Protein AF-A0A0C3PCI3-F1 (afdb_monomer_lite)

Foldseek 3Di:
DCCLPPVLVVLLVCCAAAWAKQALVDQQVVQVVLVADNIDIPLPPVRVVSVVVSDPDVPDDDDDDDCVSNVSSPDDDHPDDHDYPVQDDPVCVVPPDDDDDDDHHPVPPDPDDPDDDDDDDDPDVPDDPDDDDDADALADCPPPQNVDDPQDPDPVVNNVVVVLLVVLQVPAEEQQAPVSVNVVRHVQADNNNDRPDPSHDYHYDPVRDVD

Organism: NCBI:txid870435

Radius of gyration: 22.3 Å; chains: 1; bounding box: 52×36×56 Å

Structure (mmCIF, N/CA/C/O backbone):
data_AF-A0A0C3PCI3-F1
#
_entry.id   AF-A0A0C3PCI3-F1
#
loop_
_atom_site.group_PDB
_atom_site.id
_atom_site.type_symbol
_atom_site.label_atom_id
_atom_site.label_alt_id
_atom_site.label_comp_id
_atom_site.label_asym_id
_atom_site.label_entity_id
_atom_site.label_seq_id
_atom_site.pdbx_PDB_ins_code
_atom_site.Cartn_x
_atom_site.Cartn_y
_atom_site.Cartn_z
_atom_site.occupancy
_atom_site.B_iso_or_equiv
_atom_site.auth_seq_id
_atom_site.auth_comp_id
_atom_site.auth_asym_id
_atom_site.auth_atom_id
_atom_site.pdbx_PDB_model_num
ATOM 1 N N . ASN A 1 1 ? 11.208 12.849 -23.155 1.00 78.56 1 ASN A N 1
ATOM 2 C CA . ASN A 1 1 ? 10.604 11.672 -22.495 1.00 78.56 1 ASN A CA 1
ATOM 3 C C . ASN A 1 1 ? 11.293 11.492 -21.147 1.00 78.56 1 ASN A C 1
ATOM 5 O O . ASN A 1 1 ? 12.478 11.186 -21.141 1.00 78.56 1 ASN A O 1
ATOM 9 N N . ILE A 1 2 ? 10.584 11.731 -20.035 1.00 84.69 2 ILE A N 1
ATOM 10 C CA . ILE A 1 2 ? 11.147 11.680 -18.672 1.00 84.69 2 ILE A CA 1
ATOM 11 C C . ILE A 1 2 ? 11.726 10.302 -18.313 1.00 84.69 2 ILE A C 1
ATOM 13 O O . ILE A 1 2 ? 12.712 10.229 -17.581 1.00 84.69 2 ILE A O 1
ATOM 17 N N . ILE A 1 3 ? 11.162 9.231 -18.881 1.00 81.94 3 ILE A N 1
ATOM 18 C CA . ILE A 1 3 ? 11.602 7.853 -18.652 1.00 81.94 3 ILE A CA 1
ATOM 19 C C . ILE A 1 3 ? 13.033 7.681 -19.166 1.00 81.94 3 ILE A C 1
ATOM 21 O O . ILE A 1 3 ? 13.936 7.363 -18.398 1.00 81.94 3 ILE A O 1
ATOM 25 N N . ALA A 1 4 ? 13.258 7.991 -20.444 1.00 83.31 4 ALA A N 1
ATOM 26 C CA . ALA A 1 4 ? 14.568 7.858 -21.076 1.00 83.31 4 ALA A CA 1
ATOM 27 C C . ALA A 1 4 ? 15.610 8.850 -20.532 1.00 83.31 4 ALA A C 1
ATOM 29 O O . ALA A 1 4 ? 16.779 8.504 -20.412 1.00 83.31 4 ALA A O 1
ATOM 30 N N . SER A 1 5 ? 15.208 10.083 -20.198 1.00 84.56 5 SER A N 1
ATOM 31 C CA . SER A 1 5 ? 16.163 11.136 -19.820 1.00 84.56 5 SER A CA 1
ATOM 32 C C . SER A 1 5 ? 16.531 11.163 -18.338 1.00 84.56 5 SER A C 1
ATOM 34 O O . SER A 1 5 ? 17.543 11.758 -17.988 1.00 84.56 5 SER A O 1
ATOM 36 N N . LYS A 1 6 ? 15.681 10.621 -17.456 1.00 83.75 6 LYS A N 1
ATOM 37 C CA . LYS A 1 6 ? 15.881 10.694 -16.000 1.00 83.75 6 LYS A CA 1
ATOM 38 C C . LYS A 1 6 ? 15.761 9.331 -15.337 1.00 83.75 6 LYS A C 1
ATOM 40 O O . LYS A 1 6 ? 16.695 8.906 -14.675 1.00 83.75 6 LYS A O 1
ATOM 45 N N . ILE A 1 7 ? 14.647 8.633 -15.548 1.00 85.31 7 ILE A N 1
ATOM 46 C CA . ILE A 1 7 ? 14.343 7.403 -14.801 1.00 85.31 7 ILE A CA 1
ATOM 47 C C . ILE A 1 7 ? 15.347 6.290 -15.122 1.00 85.31 7 ILE A C 1
ATOM 49 O O . ILE A 1 7 ? 15.943 5.733 -14.207 1.00 85.31 7 ILE A O 1
ATOM 53 N N . ILE A 1 8 ? 15.576 6.000 -16.405 1.00 85.56 8 ILE A N 1
ATOM 54 C CA . ILE A 1 8 ? 16.478 4.920 -16.831 1.00 85.56 8 ILE A CA 1
ATOM 55 C C . ILE A 1 8 ? 17.927 5.171 -16.371 1.00 85.56 8 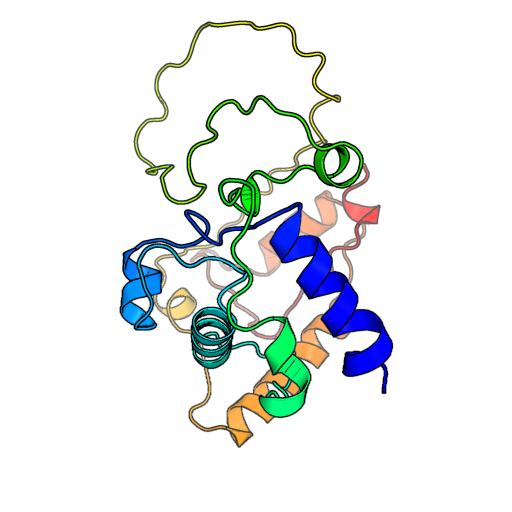ILE A C 1
ATOM 57 O O . ILE A 1 8 ? 18.493 4.280 -15.736 1.00 85.56 8 ILE A O 1
ATOM 61 N N . PRO A 1 9 ? 18.531 6.360 -16.589 1.00 84.56 9 PRO A N 1
ATOM 62 C CA . PRO A 1 9 ? 19.868 6.651 -16.071 1.00 84.56 9 PRO A CA 1
ATOM 63 C C . PRO A 1 9 ? 19.967 6.550 -14.545 1.00 84.56 9 PRO A C 1
ATOM 65 O O . PRO A 1 9 ? 20.940 5.997 -14.034 1.00 84.56 9 PRO A O 1
ATOM 68 N N . THR A 1 10 ? 18.962 7.044 -13.812 1.00 84.19 10 THR A N 1
ATOM 69 C CA . THR A 1 10 ? 18.944 6.967 -12.345 1.00 84.19 10 THR A CA 1
ATOM 70 C C . THR A 1 10 ? 18.881 5.520 -11.868 1.00 84.19 10 THR A C 1
ATOM 72 O O . THR A 1 10 ? 19.709 5.126 -11.053 1.00 84.19 10 THR A O 1
ATOM 75 N N . ILE A 1 11 ? 17.970 4.709 -12.411 1.00 83.81 11 ILE A N 1
ATOM 76 C CA . ILE A 1 11 ? 17.851 3.290 -12.049 1.00 83.81 11 ILE A CA 1
ATOM 77 C C . ILE A 1 11 ? 19.127 2.528 -12.416 1.00 83.81 11 ILE A C 1
ATOM 79 O O . ILE A 1 11 ? 19.634 1.767 -11.600 1.00 83.81 11 ILE A O 1
ATOM 83 N N . SER A 1 12 ? 19.700 2.779 -13.596 1.00 83.19 12 SER A N 1
ATOM 84 C CA . SER A 1 12 ? 20.969 2.174 -14.019 1.00 83.19 12 SER A CA 1
ATOM 85 C C . SER A 1 12 ? 22.116 2.496 -13.050 1.00 83.19 12 SER A C 1
ATOM 87 O O . SER A 1 12 ? 22.888 1.608 -12.685 1.00 83.19 12 SER A O 1
ATOM 89 N N . SER A 1 13 ? 22.191 3.744 -12.572 1.00 82.44 13 SER A N 1
ATOM 90 C CA . SER A 1 13 ? 23.155 4.154 -11.546 1.00 82.44 13 SER A CA 1
ATOM 91 C C . SER A 1 13 ? 22.899 3.446 -10.212 1.00 82.44 13 SER A C 1
ATOM 93 O O . SER A 1 13 ? 23.811 2.846 -9.644 1.00 82.44 13 SER A O 1
ATOM 95 N N . MET A 1 14 ? 21.648 3.436 -9.740 1.00 79.69 14 MET A N 1
ATOM 96 C CA . MET A 1 14 ? 21.276 2.773 -8.488 1.00 79.69 14 MET A CA 1
ATOM 97 C C . MET A 1 14 ? 21.590 1.278 -8.524 1.00 79.69 14 MET A C 1
ATOM 99 O O . MET A 1 14 ? 22.213 0.774 -7.605 1.00 79.69 14 MET A O 1
ATOM 103 N N . MET A 1 15 ? 21.275 0.573 -9.610 1.00 81.19 15 MET A N 1
ATOM 104 C CA . MET A 1 15 ? 21.597 -0.852 -9.756 1.00 81.19 15 MET A CA 1
ATOM 105 C C . MET A 1 15 ? 23.104 -1.141 -9.688 1.00 81.19 15 MET A C 1
ATOM 107 O O . MET A 1 15 ? 23.519 -2.206 -9.222 1.00 81.19 15 MET A O 1
ATOM 111 N N . ARG A 1 16 ? 23.934 -0.205 -10.163 1.00 79.50 16 ARG A N 1
ATOM 112 C CA . ARG A 1 16 ? 25.392 -0.355 -10.180 1.00 79.50 16 ARG A CA 1
ATOM 113 C C . ARG A 1 16 ? 26.027 -0.104 -8.813 1.00 79.50 16 ARG A C 1
ATOM 115 O O . ARG A 1 16 ? 26.933 -0.849 -8.450 1.00 79.50 16 ARG A O 1
ATOM 122 N N . TYR A 1 17 ? 25.582 0.928 -8.096 1.00 79.25 17 TYR A N 1
ATOM 123 C CA . TYR A 1 17 ? 26.229 1.391 -6.859 1.00 79.25 17 TYR A CA 1
ATOM 124 C C . TYR A 1 17 ? 25.483 1.000 -5.578 1.00 79.25 17 TYR A C 1
ATOM 126 O O . TYR A 1 17 ? 26.104 0.832 -4.536 1.00 79.25 17 TYR A O 1
ATOM 134 N N . HIS A 1 18 ? 24.167 0.822 -5.663 1.00 79.25 18 HIS A N 1
ATOM 135 C CA . HIS A 1 18 ? 23.278 0.501 -4.547 1.00 79.25 18 HIS A CA 1
ATOM 136 C C . HIS A 1 18 ? 22.295 -0.606 -4.959 1.00 79.25 18 HIS A C 1
ATOM 138 O O . HIS A 1 18 ? 21.085 -0.368 -5.037 1.00 79.25 18 HIS A O 1
ATOM 144 N N . PRO A 1 19 ? 22.787 -1.812 -5.296 1.00 81.69 19 PRO A N 1
ATOM 145 C CA . PRO A 1 19 ? 21.903 -2.927 -5.604 1.00 81.69 19 PRO A CA 1
ATOM 146 C C . PRO A 1 19 ? 20.985 -3.196 -4.410 1.00 81.69 19 PRO A C 1
ATOM 148 O O . PRO A 1 19 ? 21.441 -3.298 -3.273 1.00 81.69 19 PRO A O 1
ATOM 151 N N . MET A 1 20 ? 19.690 -3.320 -4.675 1.00 82.81 20 MET A N 1
ATOM 152 C CA . MET A 1 20 ? 18.685 -3.566 -3.646 1.00 82.81 20 MET A CA 1
ATOM 153 C C . MET A 1 20 ? 18.005 -4.905 -3.879 1.00 82.81 20 MET A C 1
ATOM 155 O O . MET A 1 20 ? 17.823 -5.334 -5.017 1.00 82.81 20 MET A O 1
ATOM 159 N N . SER A 1 21 ? 17.614 -5.562 -2.797 1.00 84.62 21 SER A N 1
ATOM 160 C CA . SER A 1 21 ? 16.871 -6.815 -2.830 1.00 84.62 21 SER A CA 1
ATOM 161 C C . SER A 1 21 ? 15.550 -6.669 -2.094 1.00 84.62 21 SER A C 1
ATOM 163 O O . SER A 1 21 ? 15.490 -6.055 -1.030 1.00 84.62 21 SER A O 1
ATOM 165 N N . MET A 1 22 ? 14.503 -7.297 -2.627 1.00 78.12 22 MET A N 1
ATOM 166 C CA . MET A 1 22 ? 13.243 -7.482 -1.901 1.00 78.12 22 MET A CA 1
ATOM 167 C C . MET A 1 22 ? 13.314 -8.660 -0.921 1.00 78.12 22 MET A C 1
ATOM 169 O O . MET A 1 22 ? 12.302 -9.008 -0.310 1.00 78.12 22 MET A O 1
ATOM 173 N N . ALA A 1 23 ? 14.493 -9.284 -0.776 1.00 72.69 23 ALA A N 1
ATOM 174 C CA . ALA A 1 23 ? 14.732 -10.329 0.206 1.00 72.69 23 ALA A CA 1
ATOM 175 C C . ALA A 1 23 ? 14.165 -9.907 1.562 1.00 72.69 23 ALA A C 1
ATOM 177 O O . ALA A 1 23 ? 14.306 -8.754 1.979 1.00 72.69 23 ALA A O 1
ATOM 178 N N . THR A 1 24 ? 13.482 -10.868 2.185 1.00 72.06 24 THR A N 1
ATOM 179 C CA . THR A 1 24 ? 12.932 -10.785 3.538 1.00 72.06 24 THR A CA 1
ATOM 180 C C . THR A 1 24 ? 11.863 -9.711 3.783 1.00 72.06 24 THR A C 1
ATOM 182 O O . THR A 1 24 ? 11.425 -9.538 4.919 1.00 72.06 24 THR A O 1
ATOM 185 N N . MET A 1 25 ? 11.396 -9.008 2.744 1.00 76.12 25 MET A N 1
ATOM 186 C CA . MET A 1 25 ? 10.210 -8.146 2.849 1.00 76.12 25 MET A CA 1
ATOM 187 C C . MET A 1 25 ? 8.901 -8.935 2.819 1.00 76.12 25 MET A C 1
ATOM 189 O O . MET A 1 25 ? 7.880 -8.459 3.309 1.00 76.12 25 MET A O 1
ATOM 193 N N . LEU A 1 26 ? 8.922 -10.118 2.207 1.00 75.81 26 LEU A N 1
ATOM 194 C CA . LEU A 1 26 ? 7.760 -10.972 2.003 1.00 75.81 26 LEU A CA 1
ATOM 195 C C . LEU A 1 26 ? 8.098 -12.392 2.436 1.00 75.81 26 LEU A C 1
ATOM 197 O O . LEU A 1 26 ? 9.223 -12.860 2.243 1.00 75.81 26 LEU A O 1
ATOM 201 N N . SER A 1 27 ? 7.114 -13.089 3.002 1.00 76.44 27 SER A N 1
ATOM 202 C CA . SER A 1 27 ? 7.283 -14.494 3.352 1.00 76.44 27 SER A CA 1
ATOM 203 C C . SER A 1 27 ? 7.472 -15.343 2.092 1.00 76.44 27 SER A C 1
ATOM 205 O O . SER A 1 27 ? 6.948 -15.042 1.014 1.00 76.44 27 SER A O 1
ATOM 207 N N . LYS A 1 28 ? 8.173 -16.472 2.238 1.00 75.81 28 LYS A N 1
ATOM 208 C CA . LYS A 1 28 ? 8.362 -17.431 1.137 1.00 75.81 28 LYS A CA 1
ATOM 209 C C . LYS A 1 28 ? 7.029 -17.949 0.592 1.00 75.81 28 LYS A C 1
ATOM 211 O O . LYS A 1 28 ? 6.902 -18.146 -0.612 1.00 75.81 28 LYS A O 1
ATOM 216 N N . SER A 1 29 ? 6.038 -18.134 1.469 1.00 75.56 29 SER A N 1
ATOM 217 C CA . SER A 1 29 ? 4.682 -18.530 1.079 1.00 75.56 29 SER A CA 1
ATOM 218 C C . SER A 1 29 ? 4.028 -17.482 0.177 1.00 75.56 29 SER A C 1
ATOM 220 O O . SER A 1 29 ? 3.564 -17.833 -0.904 1.00 75.56 29 SER A O 1
ATOM 222 N N . CYS A 1 30 ? 4.100 -16.199 0.546 1.00 74.94 30 CYS A N 1
ATOM 223 C CA . CYS A 1 30 ? 3.553 -15.098 -0.247 1.00 74.94 30 CYS A CA 1
ATOM 224 C C . CYS A 1 30 ? 4.198 -15.021 -1.640 1.00 74.94 30 CYS A C 1
ATOM 226 O O . CYS A 1 30 ? 3.497 -14.914 -2.641 1.00 74.94 30 CYS A O 1
ATOM 228 N N . LEU A 1 31 ? 5.525 -15.161 -1.733 1.00 75.31 31 LEU A N 1
ATOM 229 C CA . LEU A 1 31 ? 6.225 -15.165 -3.024 1.00 75.31 31 LEU A CA 1
ATOM 230 C C . LEU A 1 31 ? 5.862 -16.381 -3.886 1.00 75.31 31 LEU A C 1
ATOM 232 O O . LEU A 1 31 ? 5.691 -16.247 -5.097 1.00 75.31 31 LEU A O 1
ATOM 236 N N . SER A 1 32 ? 5.693 -17.553 -3.266 1.00 78.56 32 SER A N 1
ATOM 237 C CA . SER A 1 32 ? 5.305 -18.774 -3.978 1.00 78.56 32 SER A CA 1
ATOM 238 C C . SER A 1 32 ? 3.888 -18.703 -4.553 1.00 78.56 32 SER A C 1
ATOM 240 O O . SER A 1 32 ? 3.666 -19.162 -5.671 1.00 78.56 32 SER A O 1
ATOM 242 N N . GLU A 1 33 ? 2.951 -18.068 -3.843 1.00 77.75 33 GLU A N 1
ATOM 243 C CA . GLU A 1 33 ? 1.584 -17.835 -4.328 1.00 77.75 33 GLU A CA 1
ATOM 244 C C . GLU A 1 33 ? 1.556 -16.900 -5.544 1.00 77.75 33 GLU A C 1
ATOM 246 O O . GLU A 1 33 ? 0.708 -17.051 -6.421 1.00 77.75 33 GLU A O 1
ATOM 251 N N . LEU A 1 34 ? 2.517 -15.974 -5.628 1.00 73.75 34 LEU A N 1
ATOM 252 C CA . LEU A 1 34 ? 2.685 -15.054 -6.756 1.00 73.75 34 LEU A CA 1
ATOM 253 C C . LEU A 1 34 ? 3.549 -15.643 -7.891 1.00 73.75 34 LEU A C 1
ATOM 255 O O . LEU A 1 34 ? 3.744 -14.984 -8.909 1.00 73.75 34 LEU A O 1
ATOM 259 N N . GLY A 1 35 ? 4.065 -16.871 -7.745 1.00 76.38 35 GLY A N 1
ATOM 260 C CA . GLY A 1 35 ? 4.901 -17.538 -8.751 1.00 76.38 35 GLY A CA 1
ATOM 261 C C . GLY A 1 35 ? 6.318 -16.967 -8.888 1.00 76.38 35 GLY A C 1
ATOM 262 O O . GLY A 1 35 ? 6.942 -17.119 -9.938 1.00 76.38 35 GLY A O 1
ATOM 263 N N . LEU A 1 36 ? 6.826 -16.300 -7.850 1.00 74.12 36 LEU A N 1
ATOM 264 C CA . LEU A 1 36 ? 8.118 -15.611 -7.861 1.00 74.12 36 LEU A CA 1
ATOM 265 C C . LEU A 1 36 ? 9.208 -16.411 -7.143 1.00 74.12 36 LEU A C 1
ATOM 267 O O . LEU A 1 36 ? 8.939 -17.265 -6.297 1.00 74.12 36 LEU A O 1
ATOM 271 N N . SER A 1 37 ? 10.466 -16.093 -7.459 1.00 71.25 37 SER A N 1
ATOM 272 C CA . SER A 1 37 ? 11.627 -16.587 -6.711 1.00 71.25 37 SER A CA 1
ATOM 273 C C . SER A 1 37 ? 11.574 -16.126 -5.250 1.00 71.25 37 SER A C 1
ATOM 275 O O . SER A 1 37 ? 11.147 -15.012 -4.955 1.00 71.25 37 SER A O 1
ATOM 277 N N . VAL A 1 38 ? 12.071 -16.980 -4.348 1.00 67.19 38 VAL A N 1
ATOM 278 C CA . VAL A 1 38 ? 12.166 -16.750 -2.892 1.00 67.19 38 VAL A CA 1
ATOM 279 C C . VAL A 1 38 ? 12.940 -15.471 -2.559 1.00 67.19 38 VAL A C 1
ATOM 281 O O . VAL A 1 38 ? 12.680 -14.827 -1.547 1.00 67.19 38 VAL A O 1
ATOM 284 N N . GLU A 1 39 ? 13.867 -15.090 -3.432 1.00 71.56 39 GLU A N 1
ATOM 285 C CA . GLU A 1 39 ? 14.590 -13.829 -3.383 1.00 71.56 39 GLU A CA 1
ATOM 286 C C . GLU A 1 39 ? 14.694 -13.292 -4.809 1.00 71.56 39 GLU A C 1
ATOM 288 O O . GLU A 1 39 ? 15.103 -14.018 -5.724 1.00 71.56 39 GLU A O 1
ATOM 293 N N . PHE A 1 40 ? 14.312 -12.030 -5.013 1.00 74.75 40 PHE A N 1
ATOM 294 C CA . PHE A 1 40 ? 14.554 -11.346 -6.275 1.00 74.75 40 PHE A CA 1
ATOM 295 C C . PHE A 1 40 ? 15.171 -9.968 -6.042 1.00 74.75 40 PHE A C 1
ATOM 297 O O . PHE A 1 40 ? 14.834 -9.228 -5.113 1.00 74.75 40 PHE A O 1
ATOM 304 N N . ASN A 1 41 ? 16.137 -9.656 -6.900 1.00 79.31 41 ASN A N 1
ATOM 305 C CA . ASN A 1 41 ? 16.849 -8.391 -6.911 1.00 79.31 41 ASN A CA 1
ATOM 306 C C . ASN A 1 41 ? 15.949 -7.324 -7.550 1.00 79.31 41 ASN A C 1
ATOM 308 O O . ASN A 1 41 ? 15.369 -7.572 -8.605 1.00 79.31 41 ASN A O 1
ATOM 312 N N . CYS A 1 42 ? 15.872 -6.125 -6.972 1.00 79.25 42 CYS A N 1
ATOM 313 C CA . CYS A 1 42 ? 15.135 -4.998 -7.557 1.00 79.25 42 CYS A CA 1
ATOM 314 C C . CYS A 1 42 ? 15.684 -4.583 -8.938 1.00 79.25 42 CYS A C 1
ATOM 316 O O . CYS A 1 42 ? 15.002 -3.913 -9.708 1.00 79.25 42 CYS A O 1
ATOM 318 N N . ALA A 1 43 ? 16.925 -4.966 -9.249 1.00 77.75 43 ALA A N 1
ATOM 319 C CA . ALA A 1 43 ? 17.550 -4.815 -10.558 1.00 77.75 43 ALA A CA 1
ATOM 320 C C . ALA A 1 43 ? 16.957 -5.755 -11.622 1.00 77.75 43 ALA A C 1
ATOM 322 O O . ALA A 1 43 ? 17.047 -5.472 -12.817 1.00 77.75 43 ALA A O 1
ATOM 323 N N . ASP A 1 44 ? 16.358 -6.875 -11.219 1.00 80.69 44 ASP A N 1
ATOM 324 C CA . ASP A 1 44 ? 15.672 -7.757 -12.151 1.00 80.69 44 ASP A CA 1
ATOM 325 C C . ASP A 1 44 ? 14.308 -7.158 -12.496 1.00 80.69 44 ASP A C 1
ATOM 327 O O . ASP A 1 44 ? 13.307 -7.335 -11.795 1.00 80.69 44 ASP A O 1
ATOM 331 N N . ILE A 1 45 ? 14.299 -6.404 -13.594 1.00 80.56 45 ILE A N 1
ATOM 332 C CA . ILE A 1 45 ? 13.108 -5.743 -14.122 1.00 80.56 45 ILE A CA 1
ATOM 333 C C . ILE A 1 45 ? 12.004 -6.760 -14.423 1.00 80.56 45 ILE A C 1
ATOM 335 O O . ILE A 1 45 ? 10.842 -6.453 -14.182 1.00 80.56 45 ILE A O 1
ATOM 339 N N . ILE A 1 46 ? 12.350 -7.961 -14.897 1.00 81.69 46 ILE A N 1
ATOM 340 C CA . ILE A 1 46 ? 11.365 -8.979 -15.278 1.00 81.69 46 ILE A CA 1
ATOM 341 C C . ILE A 1 46 ? 10.686 -9.530 -14.025 1.00 81.69 46 ILE A C 1
ATOM 343 O O . ILE A 1 46 ? 9.459 -9.545 -13.950 1.00 81.69 46 ILE A O 1
ATOM 347 N N . SER A 1 47 ? 11.472 -9.920 -13.018 1.00 79.81 47 SER A N 1
ATOM 348 C CA . SER A 1 47 ? 10.923 -10.377 -11.734 1.00 79.81 47 SER A CA 1
ATOM 349 C C . SER A 1 47 ? 10.133 -9.276 -11.020 1.00 79.81 47 SER A C 1
ATOM 351 O O . SER A 1 47 ? 9.098 -9.552 -10.418 1.00 79.81 47 SER A O 1
ATOM 353 N N . SER A 1 48 ? 10.581 -8.021 -11.121 1.00 80.94 48 SER A N 1
ATOM 354 C CA . SER A 1 48 ? 9.868 -6.873 -10.551 1.00 80.94 48 SER A CA 1
ATOM 355 C C . SER A 1 48 ? 8.522 -6.638 -11.239 1.00 80.94 48 SER A C 1
ATOM 357 O O . SER A 1 48 ? 7.526 -6.431 -10.555 1.00 80.94 48 SER A O 1
ATOM 359 N N . ASP A 1 49 ? 8.470 -6.690 -12.572 1.00 82.31 49 ASP A N 1
ATOM 360 C CA . ASP A 1 49 ? 7.217 -6.542 -13.319 1.00 82.31 49 ASP A CA 1
ATOM 361 C C . ASP A 1 49 ? 6.250 -7.687 -12.986 1.00 82.31 49 ASP A C 1
ATOM 363 O O . ASP A 1 49 ? 5.097 -7.423 -12.665 1.00 82.31 49 ASP A O 1
ATOM 367 N N . ALA A 1 50 ? 6.734 -8.933 -12.918 1.00 81.44 50 ALA A N 1
ATOM 368 C CA . ALA A 1 50 ? 5.922 -10.075 -12.496 1.00 81.44 50 ALA A CA 1
ATOM 369 C C . ALA A 1 50 ? 5.359 -9.908 -11.071 1.00 81.44 50 ALA A C 1
ATOM 371 O O . ALA A 1 50 ? 4.197 -10.228 -10.819 1.00 81.44 50 ALA A O 1
ATOM 372 N N . PHE A 1 51 ? 6.155 -9.366 -10.143 1.00 81.38 51 PHE A N 1
ATOM 373 C CA . PHE A 1 51 ? 5.694 -9.051 -8.791 1.00 81.38 51 PHE A CA 1
ATOM 374 C C . PHE A 1 51 ? 4.578 -8.011 -8.787 1.00 81.38 51 PHE A C 1
ATOM 376 O O . PHE A 1 51 ? 3.546 -8.207 -8.146 1.00 81.38 51 PHE A O 1
ATOM 383 N N . PHE A 1 52 ? 4.772 -6.911 -9.506 1.00 79.81 52 PHE A N 1
ATOM 384 C CA . PHE A 1 52 ? 3.813 -5.817 -9.533 1.00 79.81 52 PHE A CA 1
ATOM 385 C C . PHE A 1 52 ? 2.547 -6.137 -10.338 1.00 79.81 52 PHE A C 1
ATOM 387 O O . PHE A 1 52 ? 1.480 -5.648 -9.977 1.00 79.81 52 PHE A O 1
ATOM 394 N N . ASP A 1 53 ? 2.632 -6.999 -11.351 1.00 79.69 53 ASP A N 1
ATOM 395 C CA . ASP A 1 53 ? 1.466 -7.533 -12.063 1.00 79.69 53 ASP A CA 1
ATOM 396 C C . ASP A 1 53 ? 0.616 -8.441 -11.161 1.00 79.69 53 ASP A C 1
ATOM 398 O O . ASP A 1 53 ? -0.615 -8.442 -11.250 1.00 79.69 53 ASP A O 1
ATOM 402 N N . ALA A 1 54 ? 1.261 -9.207 -10.277 1.00 75.69 54 ALA A N 1
ATOM 403 C CA . ALA A 1 54 ? 0.580 -10.080 -9.328 1.00 75.69 54 ALA A CA 1
ATOM 404 C C . ALA A 1 54 ? 0.044 -9.313 -8.102 1.00 75.69 54 ALA A C 1
ATOM 406 O O . ALA A 1 54 ? -0.981 -9.683 -7.521 1.00 75.69 54 ALA A O 1
ATOM 407 N N . ALA A 1 55 ? 0.700 -8.217 -7.714 1.00 71.06 55 ALA A N 1
ATOM 408 C CA . ALA A 1 55 ? 0.256 -7.353 -6.633 1.00 71.06 55 ALA A CA 1
ATOM 409 C C . ALA A 1 55 ? -0.973 -6.526 -7.054 1.00 71.06 55 ALA A C 1
ATOM 411 O O . ALA A 1 55 ? -0.933 -5.699 -7.963 1.00 71.06 55 ALA A O 1
ATOM 412 N N . VAL A 1 56 ? -2.091 -6.686 -6.340 1.00 67.50 56 VAL A N 1
ATOM 413 C CA . VAL A 1 56 ? -3.301 -5.881 -6.575 1.00 67.50 56 VAL A CA 1
ATOM 414 C C . VAL A 1 56 ? -3.094 -4.459 -6.037 1.00 67.50 56 VAL A C 1
ATOM 416 O O . VAL A 1 56 ? -3.493 -4.118 -4.923 1.00 67.50 56 VAL A O 1
ATOM 419 N N . CYS A 1 57 ? -2.470 -3.592 -6.834 1.00 66.69 57 CYS A N 1
ATOM 420 C CA . CYS A 1 57 ? -2.306 -2.180 -6.505 1.00 66.69 57 CYS A CA 1
ATOM 421 C C . CYS A 1 57 ? -3.536 -1.375 -6.955 1.00 66.69 57 CYS A C 1
ATOM 423 O O . CYS A 1 57 ? -3.603 -0.879 -8.074 1.00 66.69 57 CYS A O 1
ATOM 425 N N . ASN A 1 58 ? -4.510 -1.170 -6.061 1.00 61.66 58 ASN A N 1
ATOM 426 C CA . ASN A 1 58 ? -5.738 -0.417 -6.374 1.00 61.66 58 ASN A CA 1
ATOM 427 C C . ASN A 1 58 ? -5.505 1.065 -6.738 1.00 61.66 58 ASN A C 1
ATOM 429 O O . ASN A 1 58 ? -6.447 1.745 -7.143 1.00 61.66 58 ASN A O 1
ATOM 433 N N . MET A 1 59 ? -4.298 1.604 -6.546 1.00 63.12 59 MET A N 1
ATOM 434 C CA . MET A 1 59 ? -4.015 3.041 -6.647 1.00 63.12 59 MET A CA 1
ATOM 435 C C . MET A 1 59 ? -3.304 3.487 -7.925 1.00 63.12 59 MET A C 1
ATOM 437 O O . MET A 1 59 ? -3.325 4.682 -8.211 1.00 63.12 59 MET A O 1
ATOM 441 N N . PHE A 1 60 ? -2.732 2.574 -8.713 1.00 68.75 60 PHE A N 1
ATOM 442 C CA . PHE A 1 60 ? -1.945 2.936 -9.892 1.00 68.75 60 PHE A CA 1
ATOM 443 C C . PHE A 1 60 ? -2.258 2.011 -11.065 1.00 68.75 60 PHE A C 1
ATOM 445 O O . PHE A 1 60 ? -2.502 0.822 -10.887 1.00 68.75 60 PHE A O 1
ATOM 452 N N . THR A 1 61 ? -2.254 2.566 -12.275 1.00 69.44 61 THR A N 1
ATOM 453 C CA . THR A 1 61 ? -2.338 1.781 -13.508 1.00 69.44 61 THR A CA 1
ATOM 454 C C . THR A 1 61 ? -0.924 1.518 -14.001 1.00 69.44 61 THR A C 1
ATOM 456 O O . THR A 1 61 ? -0.207 2.466 -14.332 1.00 69.44 61 THR A O 1
ATOM 459 N N . PHE A 1 62 ? -0.528 0.248 -14.061 1.00 74.38 62 PHE A N 1
ATOM 460 C CA . PHE A 1 62 ? 0.761 -0.134 -14.626 1.00 74.38 62 PHE A CA 1
ATOM 461 C C . PHE A 1 62 ? 0.809 0.210 -16.113 1.00 74.38 62 PHE A C 1
ATOM 463 O O . PHE A 1 62 ? -0.100 -0.107 -16.881 1.00 74.38 62 PHE A O 1
ATOM 470 N N . GLN A 1 63 ? 1.871 0.908 -16.505 1.00 77.50 63 GLN A N 1
ATOM 471 C CA . GLN A 1 63 ? 2.182 1.160 -17.904 1.00 77.50 63 GLN A CA 1
ATOM 472 C C . GLN A 1 63 ? 3.176 0.087 -18.356 1.00 77.50 63 GLN A C 1
ATOM 474 O O . GLN A 1 63 ? 4.229 -0.036 -17.724 1.00 77.50 63 GLN A O 1
ATOM 479 N N . PRO A 1 64 ? 2.879 -0.679 -19.421 1.00 77.94 64 PRO A N 1
ATOM 480 C CA . PRO A 1 64 ? 3.791 -1.704 -19.907 1.00 77.94 64 PRO A CA 1
ATOM 481 C C . PRO A 1 64 ? 5.125 -1.072 -20.319 1.00 77.94 64 PRO A C 1
ATOM 483 O O . PRO A 1 64 ? 5.158 -0.021 -20.969 1.00 77.94 64 PRO A O 1
ATOM 486 N N . ARG A 1 65 ? 6.239 -1.699 -19.926 1.00 81.25 65 ARG A N 1
ATOM 487 C CA . ARG A 1 65 ? 7.575 -1.198 -20.260 1.00 81.25 65 ARG A CA 1
ATOM 488 C C . ARG A 1 65 ? 7.887 -1.425 -21.734 1.00 81.25 65 ARG A C 1
ATOM 490 O O . ARG A 1 65 ? 7.716 -2.517 -22.267 1.00 81.25 65 ARG A O 1
ATOM 497 N N . ASP A 1 66 ? 8.449 -0.405 -22.371 1.00 85.25 66 ASP A N 1
ATOM 498 C CA . ASP A 1 66 ? 9.088 -0.550 -23.677 1.00 85.25 66 ASP A CA 1
ATOM 499 C C . ASP A 1 66 ? 10.487 -1.159 -23.505 1.00 85.25 66 ASP A C 1
ATOM 501 O O . ASP A 1 66 ? 11.452 -0.458 -23.191 1.00 85.25 66 ASP A O 1
ATOM 505 N N . LEU A 1 67 ? 10.604 -2.471 -23.712 1.00 81.88 67 LEU A N 1
ATOM 506 C CA . LEU A 1 67 ? 11.857 -3.215 -23.537 1.00 81.88 67 LEU A CA 1
ATOM 507 C C . LEU A 1 67 ? 13.036 -2.629 -24.331 1.00 81.88 67 LEU A C 1
ATOM 509 O O . LEU A 1 67 ? 14.180 -2.746 -23.891 1.00 81.88 67 LEU A O 1
ATOM 513 N N . SER A 1 68 ? 12.781 -1.966 -25.464 1.00 84.06 68 SER A N 1
ATOM 514 C CA . SER A 1 68 ? 13.844 -1.356 -26.268 1.00 84.06 68 SER A CA 1
ATOM 515 C C . SER A 1 68 ? 14.520 -0.197 -25.527 1.00 84.06 68 SER A C 1
ATOM 517 O O . SER A 1 68 ? 15.751 -0.115 -25.493 1.00 84.06 68 SER A O 1
ATOM 519 N N . LEU A 1 69 ? 13.728 0.637 -24.844 1.00 83.94 69 LEU A N 1
ATOM 520 C CA . LEU A 1 69 ? 14.218 1.759 -24.044 1.00 83.94 69 LEU A CA 1
ATOM 521 C C . LEU A 1 69 ? 14.948 1.282 -22.788 1.00 83.94 69 LEU A C 1
ATOM 523 O O . LEU A 1 69 ? 15.953 1.877 -22.410 1.00 83.94 69 LEU A O 1
ATOM 527 N N . TRP A 1 70 ? 14.461 0.210 -22.160 1.00 82.56 70 TRP A N 1
ATOM 528 C CA . TRP A 1 70 ? 15.008 -0.332 -20.910 1.00 82.56 70 TRP A CA 1
ATOM 529 C C . TRP A 1 70 ? 16.199 -1.276 -21.100 1.00 82.56 70 TRP A C 1
ATOM 531 O O . TRP A 1 70 ? 16.809 -1.686 -20.113 1.00 82.56 70 TRP A O 1
ATOM 541 N N . SER A 1 71 ? 16.581 -1.572 -22.345 1.00 81.56 71 SER A N 1
ATOM 542 C CA . SER A 1 71 ? 17.732 -2.421 -22.667 1.00 81.56 71 SER A CA 1
ATOM 543 C C . SER A 1 71 ? 19.043 -2.073 -21.933 1.00 81.56 71 SER A C 1
ATOM 545 O O . SER A 1 71 ? 19.728 -3.017 -21.548 1.00 81.56 71 SER A O 1
ATOM 547 N N . PRO A 1 72 ? 19.388 -0.803 -21.608 1.00 78.38 72 PRO A N 1
ATOM 548 C CA . PRO A 1 72 ? 20.601 -0.498 -20.839 1.00 78.38 72 PRO A CA 1
ATOM 549 C C . PRO A 1 72 ? 20.582 -1.014 -19.393 1.00 78.38 72 PRO A C 1
ATOM 551 O O . PRO A 1 72 ? 21.633 -1.119 -18.764 1.00 78.38 72 PRO A O 1
ATOM 554 N N . CYS A 1 73 ? 19.398 -1.296 -18.848 1.00 75.88 73 CYS A N 1
ATOM 555 C CA . CYS A 1 73 ? 19.223 -1.859 -17.512 1.00 75.88 73 CYS A CA 1
ATOM 556 C C . CYS A 1 73 ? 19.208 -3.394 -17.522 1.00 75.88 73 CYS A C 1
ATOM 558 O O . CYS A 1 73 ? 19.441 -4.017 -16.489 1.00 75.88 73 CYS A O 1
ATOM 560 N N . LEU A 1 74 ? 18.961 -4.017 -18.676 1.00 75.75 74 LEU A N 1
ATOM 561 C CA . LEU A 1 74 ? 18.935 -5.469 -18.807 1.00 75.75 74 LEU A CA 1
ATOM 562 C C . LEU A 1 74 ? 20.378 -5.994 -18.830 1.00 75.75 74 LEU A C 1
ATOM 564 O O . LEU A 1 74 ? 21.100 -5.824 -19.808 1.00 75.75 74 LEU A O 1
ATOM 568 N N . GLY A 1 75 ? 20.810 -6.622 -17.732 1.00 70.25 75 GLY A N 1
ATOM 569 C CA . GLY A 1 75 ? 22.138 -7.239 -17.623 1.00 70.25 75 GLY A CA 1
ATOM 570 C C . GLY A 1 75 ? 23.205 -6.399 -16.916 1.00 70.25 75 GLY A C 1
ATOM 571 O O . GLY A 1 75 ? 24.393 -6.700 -17.037 1.00 70.25 75 GLY A O 1
ATOM 572 N N . ILE A 1 76 ? 22.817 -5.368 -16.157 1.00 69.06 76 ILE A N 1
ATOM 573 C CA . ILE A 1 76 ? 23.758 -4.681 -15.262 1.00 69.06 76 ILE A CA 1
ATOM 574 C C . ILE A 1 76 ? 24.218 -5.670 -14.187 1.00 69.06 76 ILE A C 1
ATOM 576 O O . ILE A 1 76 ? 23.448 -6.059 -13.312 1.00 69.06 76 ILE A O 1
ATOM 580 N N . GLN A 1 77 ? 25.493 -6.053 -14.243 1.00 65.81 77 GLN A N 1
ATOM 581 C CA . GLN A 1 77 ? 26.148 -6.744 -13.140 1.00 65.81 77 GLN A CA 1
ATOM 582 C C . GLN A 1 77 ? 26.466 -5.716 -12.061 1.00 65.81 77 GLN A C 1
ATOM 584 O O . GLN A 1 77 ? 27.148 -4.719 -12.319 1.00 65.81 77 GLN A O 1
ATOM 589 N N . SER A 1 78 ? 25.928 -5.936 -10.866 1.00 67.50 78 SER A N 1
ATOM 590 C CA . SER A 1 78 ? 26.270 -5.088 -9.736 1.00 67.50 78 SER A CA 1
ATOM 591 C C . SER A 1 78 ? 27.705 -5.353 -9.291 1.00 67.50 78 SER A C 1
ATOM 593 O O . SER A 1 78 ? 28.184 -6.485 -9.351 1.00 67.50 78 SER A O 1
ATOM 595 N N . LEU A 1 79 ? 28.385 -4.300 -8.845 1.00 67.94 79 LEU A N 1
ATOM 596 C CA . LEU A 1 79 ? 29.741 -4.389 -8.300 1.00 67.94 79 LEU A CA 1
ATOM 597 C C . LEU A 1 79 ? 29.742 -4.784 -6.814 1.00 67.94 79 LEU A C 1
ATOM 599 O O . LEU A 1 79 ? 30.803 -5.042 -6.253 1.00 67.94 79 LEU A O 1
ATOM 603 N N . VAL A 1 80 ? 28.565 -4.811 -6.182 1.00 73.88 80 VAL A N 1
ATOM 604 C CA . VAL A 1 80 ? 28.372 -4.999 -4.739 1.00 73.88 80 VAL A CA 1
ATOM 605 C C . VAL A 1 80 ? 27.238 -6.006 -4.508 1.00 73.88 80 VAL A C 1
ATOM 607 O O . VAL A 1 80 ? 26.418 -6.246 -5.397 1.00 73.88 80 VAL A O 1
ATOM 610 N N . GLN A 1 81 ? 27.186 -6.637 -3.332 1.00 77.25 81 GLN A N 1
ATOM 611 C CA . GLN A 1 81 ? 26.055 -7.499 -2.982 1.00 77.25 81 GLN A CA 1
ATOM 612 C C . GLN A 1 81 ? 24.771 -6.679 -2.765 1.00 77.25 81 GLN A C 1
ATOM 614 O O . GLN A 1 81 ? 24.840 -5.604 -2.166 1.00 77.25 81 GLN A O 1
ATOM 619 N N . PRO A 1 82 ? 23.602 -7.173 -3.224 1.00 78.06 82 PRO A N 1
ATOM 620 C CA . PRO A 1 82 ? 22.325 -6.510 -2.997 1.00 78.06 82 PRO A CA 1
ATOM 621 C C . PRO A 1 82 ? 21.984 -6.378 -1.515 1.00 78.06 82 PRO A C 1
ATOM 623 O O . PRO A 1 82 ? 22.072 -7.343 -0.760 1.00 78.06 82 PRO A O 1
ATOM 626 N N . ILE A 1 83 ? 21.531 -5.192 -1.127 1.00 79.88 83 ILE A N 1
ATOM 627 C CA . ILE A 1 83 ? 21.129 -4.868 0.239 1.00 79.88 83 ILE A CA 1
ATOM 628 C C . ILE A 1 83 ? 19.605 -5.012 0.341 1.00 79.88 83 ILE A C 1
ATOM 630 O O . ILE A 1 83 ? 18.893 -4.461 -0.505 1.00 79.88 83 ILE A O 1
ATOM 634 N N . PRO A 1 84 ? 19.063 -5.732 1.336 1.00 82.06 84 PRO A N 1
ATOM 635 C CA . PRO A 1 84 ? 17.622 -5.792 1.547 1.00 82.06 84 PRO A CA 1
ATOM 636 C C . PRO A 1 84 ? 17.016 -4.397 1.757 1.00 82.06 84 PRO A C 1
ATOM 638 O O . PRO A 1 84 ? 17.499 -3.633 2.589 1.00 82.06 84 PRO A O 1
ATOM 641 N N . VAL A 1 85 ? 15.940 -4.066 1.035 1.00 80.81 85 VAL A N 1
ATOM 642 C CA . VAL A 1 85 ? 15.330 -2.717 1.042 1.00 80.81 85 VAL A CA 1
ATOM 643 C C . VAL A 1 85 ? 14.975 -2.246 2.456 1.00 80.81 85 VAL A C 1
ATOM 645 O O . VAL A 1 85 ? 15.221 -1.095 2.800 1.00 80.81 85 VAL A O 1
ATOM 648 N N . HIS A 1 86 ? 14.448 -3.137 3.297 1.00 77.25 86 HIS A N 1
ATOM 649 C CA . HIS A 1 86 ? 14.060 -2.819 4.675 1.00 77.25 86 HIS A CA 1
ATOM 650 C C . HIS A 1 86 ? 15.245 -2.469 5.600 1.00 77.25 86 HIS A C 1
ATOM 652 O O . HIS A 1 86 ? 15.024 -1.936 6.682 1.00 77.25 86 HIS A O 1
ATOM 658 N N . GLN A 1 87 ? 16.486 -2.755 5.188 1.00 76.00 87 GLN A N 1
ATOM 659 C CA . GLN A 1 87 ? 17.707 -2.409 5.926 1.00 76.00 87 GLN A CA 1
ATOM 660 C C . GLN A 1 87 ? 18.336 -1.096 5.447 1.00 76.00 87 GLN A C 1
ATOM 662 O O . GLN A 1 87 ? 19.307 -0.639 6.046 1.00 76.00 87 GLN A O 1
ATOM 667 N N . VAL A 1 88 ? 17.828 -0.491 4.368 1.00 74.06 88 VAL A N 1
ATOM 668 C CA . VAL A 1 88 ? 18.374 0.758 3.829 1.00 74.06 88 VAL A CA 1
ATOM 669 C C . VAL A 1 88 ? 17.914 1.925 4.698 1.00 74.06 88 VAL A C 1
ATOM 671 O O . VAL A 1 88 ? 16.733 2.271 4.721 1.00 74.06 88 VAL A O 1
ATOM 674 N N . THR A 1 89 ? 18.852 2.561 5.398 1.00 73.75 89 THR A N 1
ATOM 675 C CA . THR A 1 89 ? 18.578 3.798 6.140 1.00 73.75 89 THR A CA 1
ATOM 676 C C . THR A 1 89 ? 18.777 5.030 5.253 1.00 73.75 89 THR A C 1
ATOM 678 O O . THR A 1 89 ? 19.485 4.996 4.245 1.00 73.75 89 THR A O 1
ATOM 681 N N . PHE A 1 90 ? 18.159 6.157 5.624 1.00 66.31 90 PHE A N 1
ATOM 682 C CA . PHE A 1 90 ? 18.319 7.419 4.889 1.00 66.31 90 PHE A CA 1
ATOM 683 C C . PHE A 1 90 ? 19.781 7.893 4.846 1.00 66.31 90 PHE A C 1
ATOM 685 O O . PHE A 1 90 ? 20.234 8.422 3.835 1.00 66.31 90 PHE A O 1
ATOM 692 N N . GLU A 1 91 ? 20.533 7.662 5.922 1.00 67.31 91 GLU A N 1
ATOM 693 C CA . GLU A 1 91 ? 21.945 8.036 6.020 1.00 67.31 91 GLU A CA 1
ATOM 694 C C . GLU A 1 91 ? 22.821 7.216 5.056 1.00 67.31 91 GLU A C 1
ATOM 696 O O . GLU A 1 91 ? 23.742 7.747 4.444 1.00 67.31 91 GLU A O 1
ATOM 701 N N . GLU A 1 92 ? 22.469 5.957 4.796 1.00 65.44 92 GLU A N 1
ATOM 702 C CA . GLU A 1 92 ? 23.179 5.096 3.839 1.00 65.44 92 GLU A CA 1
ATOM 703 C C . GLU A 1 92 ? 22.922 5.458 2.371 1.00 65.44 92 GLU A C 1
ATOM 705 O O . GLU A 1 92 ? 23.768 5.195 1.514 1.00 65.44 92 GLU A O 1
ATOM 710 N N . LEU A 1 93 ? 21.778 6.083 2.069 1.00 64.62 93 LEU A N 1
ATOM 711 C CA . LEU A 1 93 ? 21.516 6.660 0.744 1.00 64.62 93 LEU A CA 1
ATOM 712 C C . LEU A 1 93 ? 22.388 7.894 0.476 1.00 64.62 93 LEU A C 1
ATOM 714 O O . LEU A 1 93 ? 22.623 8.237 -0.682 1.00 64.62 93 LEU A O 1
ATOM 718 N N . LEU A 1 94 ? 22.854 8.561 1.536 1.00 64.06 94 LEU A N 1
ATOM 719 C CA . LEU A 1 94 ? 23.724 9.734 1.457 1.00 64.06 94 LEU A CA 1
ATOM 720 C C . LEU A 1 94 ? 25.210 9.358 1.546 1.00 64.06 94 LEU A C 1
ATOM 722 O O . LEU A 1 94 ? 26.037 9.991 0.890 1.00 64.06 94 LEU A O 1
ATOM 726 N N . THR A 1 95 ? 25.543 8.319 2.313 1.00 60.06 95 THR A N 1
ATOM 727 C CA . THR A 1 95 ? 26.907 7.812 2.505 1.00 60.06 95 THR A CA 1
ATOM 728 C C . THR A 1 95 ? 26.917 6.279 2.551 1.00 60.06 95 THR A C 1
ATOM 730 O O . THR A 1 95 ? 26.571 5.705 3.584 1.00 60.06 95 THR A O 1
ATOM 733 N N . PRO A 1 96 ? 27.315 5.585 1.467 1.00 55.28 96 PRO A N 1
ATOM 734 C CA . PRO A 1 96 ? 27.436 4.131 1.490 1.00 55.28 96 PRO A CA 1
ATOM 735 C C . PRO A 1 96 ? 28.518 3.706 2.492 1.00 55.28 96 PRO A C 1
ATOM 737 O O . PRO A 1 96 ? 29.655 4.168 2.412 1.00 55.28 96 PRO A O 1
ATOM 740 N N . SER A 1 97 ? 28.149 2.845 3.441 1.00 55.72 97 SER A N 1
ATOM 741 C CA . SER A 1 97 ? 29.026 2.340 4.501 1.00 55.72 97 SER A CA 1
ATOM 742 C C . SER A 1 97 ? 29.256 0.834 4.332 1.00 55.72 97 SER A C 1
ATOM 744 O O . SER A 1 97 ? 28.329 0.103 3.976 1.00 55.72 97 SER A O 1
ATOM 746 N N . ASP A 1 98 ? 30.482 0.371 4.589 1.00 54.81 98 ASP A N 1
ATOM 747 C CA . ASP A 1 98 ? 30.948 -0.988 4.253 1.00 54.81 98 ASP A CA 1
ATOM 748 C C . ASP A 1 98 ? 30.605 -2.068 5.301 1.00 54.81 98 ASP A C 1
ATOM 750 O O . ASP A 1 98 ? 30.878 -3.249 5.085 1.00 54.81 98 ASP A O 1
ATOM 754 N N . PHE A 1 99 ? 29.998 -1.709 6.438 1.00 48.56 99 PHE A N 1
ATOM 755 C CA . PHE A 1 99 ? 29.712 -2.652 7.526 1.00 48.56 99 PHE A CA 1
ATOM 756 C C . PHE A 1 99 ? 28.246 -2.603 7.952 1.00 48.56 99 PHE A C 1
ATOM 758 O O . PHE A 1 99 ? 27.770 -1.584 8.448 1.00 48.56 99 PHE A O 1
ATOM 765 N N . ARG A 1 100 ? 27.543 -3.733 7.805 1.00 55.25 100 ARG A N 1
ATOM 766 C CA . ARG A 1 100 ? 26.164 -3.911 8.276 1.00 55.25 100 ARG A CA 1
ATOM 767 C C . ARG A 1 100 ? 26.077 -5.056 9.277 1.00 55.25 100 ARG A C 1
ATOM 769 O O . ARG A 1 100 ? 26.536 -6.164 9.006 1.00 55.25 100 ARG A O 1
ATOM 776 N N . SER A 1 101 ? 25.439 -4.786 10.410 1.00 51.94 101 SER A N 1
ATOM 777 C CA . SER A 1 101 ? 24.959 -5.814 11.333 1.00 51.94 101 SER A CA 1
ATOM 778 C C . SER A 1 101 ? 23.627 -6.353 10.812 1.00 51.94 101 SER A C 1
ATOM 780 O O . SER A 1 101 ? 22.724 -5.575 10.508 1.00 51.94 101 SER A O 1
ATOM 782 N N . TYR A 1 102 ? 23.510 -7.676 10.691 1.00 49.56 102 TYR A N 1
ATOM 783 C CA . TYR A 1 102 ? 22.292 -8.346 10.229 1.00 49.56 102 TYR A CA 1
ATOM 784 C C . TYR A 1 102 ? 21.080 -7.942 11.080 1.00 49.56 102 TYR A C 1
ATOM 786 O O . TYR A 1 102 ? 21.100 -8.090 12.302 1.00 49.56 102 TYR A O 1
ATOM 794 N N . THR A 1 103 ? 20.024 -7.457 10.426 1.00 53.31 103 THR A N 1
ATOM 795 C CA . THR A 1 103 ? 18.708 -7.243 11.038 1.00 53.31 103 THR A CA 1
ATOM 796 C C . THR A 1 103 ? 17.762 -8.327 10.518 1.00 53.31 103 THR A C 1
ATOM 798 O O . THR A 1 103 ? 17.642 -8.457 9.296 1.00 53.31 103 THR A O 1
ATOM 801 N N . PRO A 1 104 ? 17.131 -9.132 11.392 1.00 49.12 104 PRO A N 1
ATOM 802 C CA . PRO A 1 104 ? 16.224 -10.179 10.951 1.00 49.12 104 PRO A CA 1
ATOM 803 C C . PRO A 1 104 ? 14.988 -9.616 10.224 1.00 49.12 104 PRO A C 1
ATOM 805 O O . PRO A 1 104 ? 14.616 -8.460 10.447 1.00 49.12 104 PRO A O 1
ATOM 808 N N . PRO A 1 105 ? 14.332 -10.430 9.380 1.00 49.22 105 PRO A N 1
ATOM 809 C CA . PRO A 1 105 ? 13.117 -10.055 8.661 1.00 49.22 105 PRO A CA 1
ATOM 810 C C . PRO A 1 105 ? 11.982 -9.638 9.598 1.00 49.22 105 PRO A C 1
ATOM 812 O O . PRO A 1 105 ? 11.780 -10.255 10.642 1.00 49.22 105 PRO A O 1
ATOM 815 N N . LEU A 1 106 ? 11.142 -8.693 9.160 1.00 50.22 106 LEU A N 1
ATOM 816 C CA . LEU A 1 106 ? 9.863 -8.396 9.826 1.00 50.22 106 LEU A CA 1
ATOM 817 C C . LEU A 1 106 ? 8.911 -9.609 9.836 1.00 50.22 106 LEU A C 1
ATOM 819 O O . LEU A 1 106 ? 7.997 -9.656 10.652 1.00 50.22 106 LEU A O 1
ATOM 823 N N . SER A 1 107 ? 9.113 -10.580 8.937 1.00 44.28 107 SER A N 1
ATOM 824 C CA . SER A 1 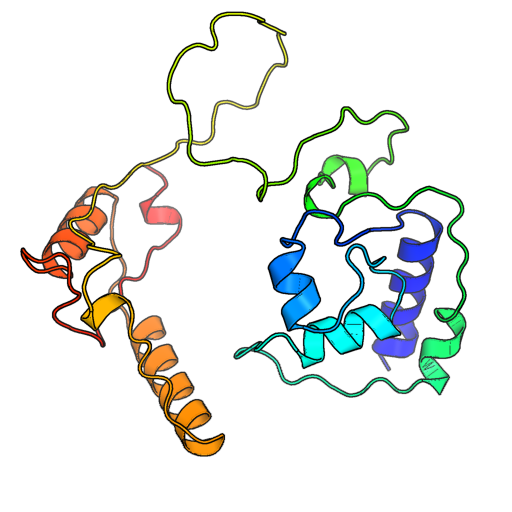107 ? 8.315 -11.808 8.838 1.00 44.28 107 SER A CA 1
ATOM 825 C C . SER A 1 107 ? 8.694 -12.904 9.831 1.00 44.28 107 SER A C 1
ATOM 827 O O . SER A 1 107 ? 7.912 -13.833 9.992 1.00 44.28 107 SER A O 1
ATOM 829 N N . ASP A 1 108 ? 9.875 -12.819 10.448 1.00 43.59 108 ASP A N 1
ATOM 830 C CA . ASP A 1 108 ? 10.439 -13.890 11.285 1.00 43.59 108 ASP A CA 1
ATOM 831 C C . ASP A 1 108 ? 10.250 -13.606 12.782 1.00 43.59 108 ASP A C 1
ATOM 833 O O . ASP A 1 108 ? 10.778 -14.315 13.636 1.00 43.59 108 ASP A O 1
ATOM 837 N N . MET A 1 109 ? 9.490 -12.560 13.123 1.00 48.56 109 MET A N 1
ATOM 838 C CA . MET A 1 109 ? 8.965 -12.408 14.474 1.00 48.56 109 MET A CA 1
ATOM 839 C C . MET A 1 109 ? 7.780 -13.361 14.629 1.00 48.56 109 MET A C 1
ATOM 841 O O . MET A 1 109 ? 6.625 -12.961 14.487 1.00 48.56 109 MET A O 1
ATOM 845 N N . ASP A 1 110 ? 8.080 -14.632 14.887 1.00 42.41 110 ASP A N 1
ATOM 846 C CA . ASP A 1 110 ? 7.092 -15.569 15.407 1.00 42.41 110 ASP A CA 1
ATOM 847 C C . ASP A 1 110 ? 6.447 -14.946 16.664 1.00 42.41 110 ASP A C 1
ATOM 849 O O . ASP A 1 110 ? 7.138 -14.442 17.552 1.00 42.41 110 ASP A O 1
AT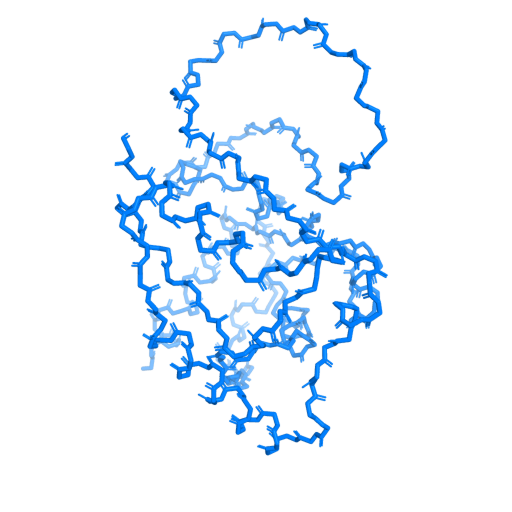OM 853 N N . GLU A 1 111 ? 5.111 -14.958 16.743 1.00 46.41 111 GLU A N 1
ATOM 854 C CA . GLU A 1 111 ? 4.306 -14.444 17.871 1.00 46.41 111 GLU A CA 1
ATOM 855 C C . GLU A 1 111 ? 4.495 -15.248 19.183 1.00 46.41 111 GLU A C 1
ATOM 857 O O . GLU A 1 111 ? 3.676 -15.166 20.099 1.00 46.41 111 GLU A O 1
ATOM 862 N N . GLU A 1 112 ? 5.564 -16.033 19.316 1.00 43.28 112 GLU A N 1
ATOM 863 C CA . GLU A 1 112 ? 5.754 -16.980 20.408 1.00 43.28 112 GLU A CA 1
ATOM 864 C C . GLU A 1 112 ? 7.035 -16.677 21.193 1.00 43.28 112 GLU A C 1
ATOM 866 O O . GLU A 1 112 ? 8.112 -17.148 20.855 1.00 43.28 112 GLU A O 1
ATOM 871 N N . SER A 1 113 ? 6.876 -15.861 22.244 1.00 36.47 113 SER A N 1
ATOM 872 C CA . SER A 1 113 ? 7.541 -15.932 23.562 1.00 36.47 113 SER A CA 1
ATOM 873 C C . SER A 1 113 ? 7.818 -14.535 24.129 1.00 36.47 113 SER A C 1
ATOM 875 O O . SER A 1 113 ? 8.906 -13.975 24.008 1.00 36.47 113 SER A O 1
ATOM 877 N N . THR A 1 114 ? 6.826 -13.964 24.811 1.00 44.34 114 THR A N 1
ATOM 878 C CA . THR A 1 114 ? 7.029 -12.869 25.766 1.00 44.34 114 THR A CA 1
ATOM 879 C C . THR A 1 114 ? 7.591 -13.408 27.078 1.00 44.34 114 THR A C 1
ATOM 881 O O . THR A 1 114 ? 6.911 -13.298 28.085 1.00 44.34 114 THR A O 1
ATOM 884 N N . GLU A 1 115 ? 8.793 -13.986 27.106 1.00 41.25 115 GLU A N 1
ATOM 885 C CA . GLU A 1 115 ? 9.526 -14.193 28.365 1.00 41.25 115 GLU A CA 1
ATOM 886 C C . GLU A 1 115 ? 11.043 -14.098 28.139 1.00 41.25 115 GLU A C 1
ATOM 888 O O . GLU A 1 115 ? 11.650 -14.958 27.512 1.00 41.25 115 GLU A O 1
ATOM 893 N N . GLY A 1 116 ? 11.654 -13.046 28.698 1.00 44.47 116 GLY A N 1
ATOM 894 C CA . GLY A 1 116 ? 13.080 -13.018 29.031 1.00 44.47 116 GLY A CA 1
ATOM 895 C C . GLY A 1 116 ? 14.036 -12.461 27.975 1.00 44.47 116 GLY A C 1
ATOM 896 O O . GLY A 1 116 ? 14.749 -13.218 27.331 1.00 44.47 116 GLY A O 1
ATOM 897 N N . LEU A 1 117 ? 14.181 -11.134 27.911 1.00 34.22 117 LEU A N 1
ATOM 898 C CA . LEU A 1 117 ? 15.439 -10.518 27.475 1.00 34.22 117 LEU A CA 1
ATOM 899 C C . LEU A 1 117 ? 15.819 -9.394 28.436 1.00 34.22 117 LEU A C 1
ATOM 901 O O . LEU A 1 117 ? 15.476 -8.228 28.255 1.00 34.22 117 LEU A O 1
ATOM 905 N N . ASP A 1 118 ? 16.535 -9.806 29.475 1.00 37.16 118 ASP A N 1
ATOM 906 C CA . ASP A 1 118 ? 17.398 -8.951 30.271 1.00 37.16 118 ASP A CA 1
ATOM 907 C C . ASP A 1 118 ? 18.815 -9.028 29.667 1.00 37.16 118 ASP A C 1
ATOM 909 O O . ASP A 1 118 ? 19.331 -10.122 29.436 1.00 37.16 118 ASP A O 1
ATOM 913 N N . VAL A 1 119 ? 19.441 -7.858 29.477 1.00 42.81 119 VAL A N 1
ATOM 914 C CA . VAL A 1 119 ? 20.880 -7.622 29.213 1.00 42.81 119 VAL A CA 1
ATOM 915 C C . VAL A 1 119 ? 21.377 -8.050 27.810 1.00 42.81 119 VAL A C 1
ATOM 917 O O . VAL A 1 119 ? 21.519 -9.221 27.494 1.00 42.81 119 VAL A O 1
ATOM 920 N N . LEU A 1 120 ? 21.704 -7.123 26.902 1.00 37.16 120 LEU A N 1
ATOM 921 C CA . LEU A 1 120 ? 22.974 -6.388 26.921 1.00 37.16 120 LEU A CA 1
ATOM 922 C C . LEU A 1 120 ? 22.824 -4.953 26.398 1.00 37.16 120 LEU A C 1
ATOM 924 O O . LEU A 1 120 ? 22.516 -4.697 25.237 1.00 37.16 120 LEU A O 1
ATOM 928 N N . SER A 1 121 ? 23.119 -4.031 27.309 1.00 46.94 121 SER A N 1
ATOM 929 C CA . SER A 1 121 ? 23.259 -2.599 27.095 1.00 46.94 121 SER A CA 1
ATOM 930 C C . SER A 1 121 ? 24.454 -2.305 26.184 1.00 46.94 121 SER A C 1
ATOM 932 O O . SER A 1 121 ? 25.603 -2.435 26.603 1.00 46.94 121 SER A O 1
ATOM 934 N N . ASN A 1 122 ? 24.182 -1.888 24.948 1.00 35.06 122 ASN A N 1
ATOM 935 C CA . ASN A 1 122 ? 25.118 -1.106 24.152 1.00 35.06 122 ASN A CA 1
ATOM 936 C C . ASN A 1 122 ? 24.553 0.309 24.038 1.00 35.06 122 ASN A C 1
ATOM 938 O O . ASN A 1 122 ? 23.493 0.516 23.450 1.00 35.06 122 ASN A O 1
ATOM 942 N N . ASN A 1 123 ? 25.284 1.264 24.619 1.00 44.94 123 ASN A N 1
ATOM 943 C CA . ASN A 1 123 ? 25.061 2.706 24.538 1.00 44.94 123 ASN A CA 1
ATOM 944 C C . ASN A 1 123 ? 25.197 3.202 23.088 1.00 44.94 123 ASN A C 1
ATOM 946 O O . ASN A 1 123 ? 26.167 3.867 22.728 1.00 44.94 123 ASN A O 1
ATOM 950 N N . VAL A 1 124 ? 24.217 2.889 22.251 1.00 41.09 124 VAL A N 1
ATOM 951 C CA . VAL A 1 124 ? 23.906 3.700 21.084 1.00 41.09 124 VAL A CA 1
ATOM 952 C C . VAL A 1 124 ? 22.991 4.791 21.611 1.00 41.09 124 VAL A C 1
ATOM 954 O O . VAL A 1 124 ? 21.979 4.504 22.248 1.00 41.09 124 VAL A O 1
ATOM 957 N N . SER A 1 125 ? 23.386 6.048 21.420 1.00 42.75 125 SER A N 1
ATOM 958 C CA . SER A 1 125 ? 22.519 7.198 21.659 1.00 42.75 125 SER A CA 1
ATOM 959 C C . SER A 1 125 ? 21.397 7.147 20.626 1.00 42.75 125 SER A C 1
ATOM 961 O O . SER A 1 125 ? 21.441 7.838 19.611 1.00 42.75 125 SER A O 1
ATOM 963 N N . SER A 1 126 ? 20.433 6.259 20.858 1.00 47.88 126 SER A N 1
ATOM 964 C CA . SER A 1 126 ? 19.194 6.181 20.112 1.00 47.88 126 SER A CA 1
ATOM 965 C C . SER A 1 126 ? 18.563 7.568 20.166 1.00 47.88 126 SER A C 1
ATOM 967 O O . SER A 1 126 ? 18.530 8.164 21.251 1.00 47.88 126 SER A O 1
ATOM 969 N N . PRO A 1 127 ? 18.054 8.110 19.046 1.00 51.34 127 PRO A N 1
ATOM 970 C CA . PRO A 1 127 ? 17.124 9.223 19.145 1.00 51.34 127 PRO A CA 1
ATOM 971 C C . PRO A 1 127 ? 16.045 8.842 20.172 1.00 51.34 127 PRO A C 1
ATOM 973 O O . PRO A 1 127 ? 15.708 7.652 20.266 1.00 51.34 127 PRO A O 1
ATOM 976 N N . PRO A 1 128 ? 15.560 9.797 20.990 1.00 53.88 128 PRO A N 1
ATOM 977 C CA . PRO A 1 128 ? 14.536 9.506 21.986 1.00 53.88 128 PRO A CA 1
ATOM 978 C C . PRO A 1 128 ? 13.435 8.686 21.309 1.00 53.88 128 PRO A C 1
ATOM 980 O O . PRO A 1 128 ? 13.063 9.033 20.182 1.00 53.88 128 PRO A O 1
ATOM 983 N N . PRO A 1 129 ? 12.988 7.568 21.916 1.00 57.78 129 PRO A N 1
ATOM 984 C CA . PRO A 1 129 ? 12.023 6.690 21.277 1.00 57.78 129 PRO A CA 1
ATOM 985 C C . PRO A 1 129 ? 10.853 7.554 20.827 1.00 57.78 129 PRO A C 1
ATOM 987 O O . PRO A 1 129 ? 10.264 8.262 21.647 1.00 57.78 129 PRO A O 1
ATOM 990 N N . ALA A 1 130 ? 10.587 7.553 19.516 1.00 62.69 130 ALA A N 1
ATOM 991 C CA . ALA A 1 130 ? 9.440 8.252 18.965 1.00 62.69 130 ALA A CA 1
ATOM 992 C C . ALA A 1 130 ? 8.229 7.861 19.811 1.00 62.69 130 ALA A C 1
ATOM 994 O O . ALA A 1 130 ? 8.036 6.677 20.107 1.00 62.69 130 ALA A O 1
ATOM 995 N N . GLN A 1 131 ? 7.487 8.861 20.280 1.00 69.38 131 GLN A N 1
ATOM 996 C CA . GLN A 1 131 ? 6.403 8.650 21.223 1.00 69.38 131 GLN A CA 1
ATOM 997 C C . GLN A 1 131 ? 5.385 7.694 20.598 1.00 69.38 131 GLN A C 1
ATOM 999 O O . GLN A 1 131 ? 4.678 8.031 19.652 1.00 69.38 131 GLN A O 1
ATOM 1004 N N . CYS A 1 132 ? 5.379 6.456 21.086 1.0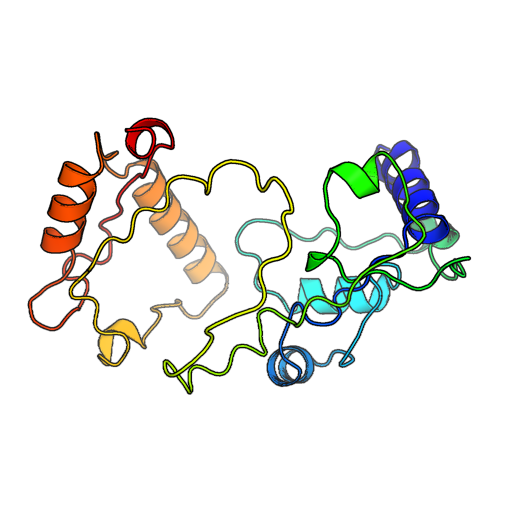0 74.06 132 CYS A N 1
ATOM 1005 C CA . CYS A 1 132 ? 4.548 5.394 20.548 1.00 74.06 132 CYS A CA 1
ATOM 1006 C C . CYS A 1 132 ? 3.259 5.328 21.358 1.00 74.06 132 CYS A C 1
ATOM 1008 O O . CYS A 1 132 ? 3.274 5.048 22.559 1.00 74.06 132 CYS A O 1
ATOM 1010 N N . TYR A 1 133 ? 2.135 5.577 20.694 1.00 77.56 133 TYR A N 1
ATOM 1011 C CA . TYR A 1 133 ? 0.818 5.494 21.303 1.00 77.56 133 TYR A CA 1
ATOM 1012 C C . TYR A 1 133 ? 0.167 4.162 20.948 1.00 77.56 133 TYR A C 1
ATOM 1014 O O . TYR A 1 133 ? -0.090 3.868 19.781 1.00 77.56 133 TYR A O 1
ATOM 1022 N N . ARG A 1 134 ? -0.141 3.355 21.966 1.00 83.62 134 ARG A N 1
ATOM 1023 C CA . ARG A 1 134 ? -0.912 2.119 21.799 1.00 83.62 134 ARG A CA 1
ATOM 1024 C C . ARG A 1 134 ? -2.370 2.372 22.164 1.00 83.62 134 ARG A C 1
ATOM 1026 O O . ARG A 1 134 ? -2.682 2.642 23.321 1.00 83.62 134 ARG A O 1
ATOM 1033 N N . VAL A 1 135 ? -3.263 2.245 21.185 1.00 85.25 135 VAL A N 1
ATOM 1034 C CA . VAL A 1 135 ? -4.714 2.325 21.390 1.00 85.25 135 VAL A CA 1
ATOM 1035 C C . VAL A 1 135 ? -5.299 0.917 21.388 1.00 85.25 135 VAL A C 1
ATOM 1037 O O . VAL A 1 135 ? -5.148 0.174 20.420 1.00 85.25 135 VAL A O 1
ATOM 1040 N N . LEU A 1 136 ? -5.946 0.536 22.488 1.00 86.75 136 LEU A N 1
ATOM 1041 C CA . LEU A 1 136 ? -6.667 -0.731 22.581 1.00 86.75 136 LEU A CA 1
ATOM 1042 C C . LEU A 1 136 ? -8.055 -0.568 21.957 1.00 86.75 136 LEU A C 1
ATOM 1044 O O . LEU A 1 136 ? -8.737 0.422 22.209 1.00 86.75 136 LEU A O 1
ATOM 1048 N N . THR A 1 137 ? -8.470 -1.544 21.151 1.00 91.19 137 THR A N 1
ATOM 1049 C CA . THR A 1 137 ? -9.801 -1.582 20.527 1.00 91.19 137 THR A CA 1
ATOM 1050 C C . THR A 1 137 ? -10.468 -2.918 20.833 1.00 91.19 137 THR A C 1
ATOM 1052 O O . THR A 1 137 ? -9.778 -3.894 21.131 1.00 91.19 137 THR A O 1
ATOM 1055 N N . SER A 1 138 ? -11.797 -2.981 20.743 1.00 92.56 138 SER A N 1
ATOM 1056 C CA . SER A 1 138 ? -12.550 -4.233 20.889 1.00 92.56 138 SER A CA 1
ATOM 1057 C C . SER A 1 138 ? -12.514 -5.113 19.635 1.00 92.56 138 SER A C 1
ATOM 1059 O O . SER A 1 138 ? -13.171 -6.146 19.618 1.00 92.56 138 SER A O 1
ATOM 1061 N N . PHE A 1 139 ? -11.766 -4.744 18.585 1.00 92.31 139 PHE A N 1
ATOM 1062 C CA . PHE A 1 139 ? -11.743 -5.463 17.310 1.00 92.31 139 PHE A CA 1
ATOM 1063 C C . PHE A 1 139 ? -11.449 -6.963 17.473 1.00 92.31 139 PHE A C 1
ATOM 1065 O O . PHE A 1 139 ? -10.418 -7.366 18.012 1.00 92.31 139 PHE A O 1
ATOM 1072 N N . ASN A 1 140 ? -12.330 -7.794 16.917 1.00 91.50 140 ASN A N 1
ATOM 1073 C CA . ASN A 1 140 ? -12.211 -9.244 16.958 1.00 91.50 140 ASN A CA 1
ATOM 1074 C C . ASN A 1 140 ? -11.812 -9.792 15.586 1.00 91.50 140 ASN A C 1
ATOM 1076 O O . ASN A 1 140 ? -12.656 -10.034 14.720 1.00 91.50 140 ASN A O 1
ATOM 1080 N N . ARG A 1 141 ? -10.517 -10.048 15.397 1.00 89.44 141 ARG A N 1
ATOM 1081 C CA . ARG A 1 141 ? -9.966 -10.581 14.139 1.00 89.44 141 ARG A CA 1
ATOM 1082 C C . ARG A 1 141 ? -10.622 -11.890 13.685 1.00 89.44 141 ARG A C 1
ATOM 1084 O O . ARG A 1 141 ? -10.720 -12.128 12.487 1.00 89.44 141 ARG A O 1
ATOM 1091 N N . HIS A 1 142 ? -11.069 -12.728 14.618 1.00 88.81 142 HIS A N 1
ATOM 1092 C CA . HIS A 1 142 ? -11.594 -14.064 14.326 1.00 88.81 142 HIS A CA 1
ATOM 1093 C C . HIS A 1 142 ? -13.101 -14.078 14.048 1.00 88.81 142 HIS A C 1
ATOM 1095 O O . HIS A 1 142 ? -13.655 -15.126 13.712 1.00 88.81 142 HIS A O 1
ATOM 1101 N N . HIS A 1 143 ? -13.785 -12.936 14.170 1.00 89.44 143 HIS A N 1
ATOM 1102 C CA . HIS A 1 143 ? -15.215 -12.875 13.902 1.00 89.44 143 HIS A CA 1
ATOM 1103 C C . HIS A 1 143 ? -15.500 -13.107 12.401 1.00 89.44 143 HIS A C 1
ATOM 1105 O O . HIS A 1 143 ? -14.893 -12.436 11.561 1.00 89.44 143 HIS A O 1
ATOM 1111 N N . PRO A 1 144 ? -16.462 -13.974 12.015 1.00 89.62 144 PRO A N 1
ATOM 1112 C CA . PRO A 1 144 ? -16.742 -14.290 10.609 1.00 89.62 144 PRO A CA 1
ATOM 1113 C C . PRO A 1 144 ? -17.001 -13.074 9.706 1.00 89.62 144 PRO A C 1
ATOM 1115 O O . PRO A 1 144 ? -16.648 -13.095 8.530 1.00 89.62 144 PRO A O 1
ATOM 1118 N N . CYS A 1 145 ? -17.596 -12.004 10.244 1.00 86.81 145 CYS A N 1
ATOM 1119 C CA . CYS A 1 145 ? -17.808 -10.748 9.513 1.00 86.81 145 CYS A CA 1
ATOM 1120 C C . CYS A 1 145 ? -16.511 -9.976 9.218 1.00 86.81 145 CYS A C 1
ATOM 1122 O O . CYS A 1 145 ? -16.433 -9.335 8.179 1.00 86.81 145 CYS A O 1
ATOM 1124 N N . ASN A 1 146 ? -15.498 -10.060 10.087 1.00 86.69 146 ASN A N 1
ATOM 1125 C CA . ASN A 1 146 ? -14.213 -9.372 9.912 1.00 86.69 146 ASN A CA 1
ATOM 1126 C C . ASN A 1 146 ? -13.248 -10.164 9.011 1.00 86.69 146 ASN A C 1
ATOM 1128 O O . ASN A 1 146 ? -12.329 -9.593 8.433 1.00 86.69 146 ASN A O 1
ATOM 1132 N N . LEU A 1 147 ? -13.479 -11.472 8.856 1.00 82.81 147 LEU A N 1
ATOM 1133 C CA . LEU A 1 147 ? -12.744 -12.334 7.922 1.00 82.81 147 LEU A CA 1
ATOM 1134 C C . LEU A 1 147 ? -13.226 -12.195 6.471 1.00 82.81 147 LEU A C 1
ATOM 1136 O O . LEU A 1 147 ? -12.565 -12.659 5.543 1.00 82.81 147 LEU A O 1
ATOM 1140 N N . ARG A 1 148 ? -14.399 -11.591 6.258 1.00 79.06 148 ARG A N 1
ATOM 1141 C CA . ARG A 1 148 ? -14.983 -11.415 4.929 1.00 79.06 148 ARG A CA 1
ATOM 1142 C C . ARG A 1 148 ? -14.670 -10.023 4.413 1.00 79.06 148 ARG A C 1
ATOM 1144 O O . ARG A 1 148 ? -15.203 -9.036 4.903 1.00 79.06 148 ARG A O 1
ATOM 1151 N N . PHE A 1 149 ? -13.871 -9.960 3.357 1.00 67.69 149 PHE A N 1
ATOM 1152 C CA . PHE A 1 149 ? -13.755 -8.749 2.565 1.00 67.69 149 PHE A CA 1
ATOM 1153 C C . PHE A 1 149 ? -14.859 -8.756 1.497 1.00 67.69 149 PHE A C 1
ATOM 1155 O O . PHE A 1 149 ? -14.888 -9.678 0.675 1.00 67.69 149 PHE A O 1
ATOM 1162 N N . PRO A 1 150 ? -15.775 -7.772 1.467 1.00 64.06 150 PRO A N 1
ATOM 1163 C CA . PRO A 1 150 ? -16.792 -7.672 0.428 1.00 64.06 150 PRO A CA 1
ATOM 1164 C C . PRO A 1 150 ? -16.166 -7.144 -0.875 1.00 64.06 150 PRO A C 1
ATOM 1166 O O . PRO A 1 150 ? -16.585 -6.122 -1.410 1.00 64.06 150 PRO A O 1
ATOM 1169 N N . ALA A 1 151 ? -15.136 -7.817 -1.399 1.00 61.28 151 ALA A N 1
ATOM 1170 C CA . ALA A 1 151 ? -14.655 -7.537 -2.746 1.00 61.28 151 ALA A CA 1
ATOM 1171 C C . ALA A 1 151 ? -15.747 -7.970 -3.721 1.00 61.28 151 ALA A C 1
ATOM 1173 O O . ALA A 1 151 ? -16.023 -9.162 -3.877 1.00 61.28 151 ALA A O 1
ATOM 1174 N N . LEU A 1 152 ? -16.374 -6.994 -4.376 1.00 77.06 152 LEU A N 1
ATOM 1175 C CA . LEU A 1 152 ? -17.314 -7.276 -5.452 1.00 77.06 152 LEU A CA 1
ATOM 1176 C C . LEU A 1 152 ? -16.605 -8.054 -6.568 1.00 77.06 152 LEU A C 1
ATOM 1178 O O . LEU A 1 152 ? -15.447 -7.785 -6.900 1.00 77.06 152 LEU A O 1
ATOM 1182 N N . GLN A 1 153 ? -17.299 -9.033 -7.143 1.00 74.31 153 GLN A N 1
ATOM 1183 C CA . GLN A 1 153 ? -16.755 -9.847 -8.222 1.00 74.31 153 GLN A CA 1
ATOM 1184 C C . GLN A 1 153 ? -16.971 -9.142 -9.560 1.00 74.31 153 GLN A C 1
ATOM 1186 O O . GLN A 1 153 ? -18.100 -9.008 -10.014 1.00 74.31 153 GLN A O 1
ATOM 1191 N N . GLY A 1 154 ? -15.871 -8.697 -10.168 1.00 80.75 154 GLY A N 1
ATOM 1192 C CA . GLY A 1 154 ? -15.841 -8.097 -11.501 1.00 80.75 154 GLY A CA 1
ATOM 1193 C C . GLY A 1 154 ? -15.033 -6.788 -11.553 1.00 80.75 154 GLY A C 1
ATOM 1194 O O . GLY A 1 154 ? -14.933 -6.069 -10.555 1.00 80.75 154 GLY A O 1
ATOM 1195 N N . PRO A 1 155 ? -14.344 -6.475 -12.670 1.00 78.00 155 PRO A N 1
ATOM 1196 C CA . PRO A 1 155 ? -13.490 -5.284 -12.754 1.00 78.00 155 PRO A CA 1
ATOM 1197 C C . PRO A 1 155 ? -14.251 -3.966 -12.555 1.00 78.00 155 PRO A C 1
ATOM 1199 O O . PRO A 1 155 ? -13.759 -3.075 -11.867 1.00 78.00 155 PRO A O 1
ATOM 1202 N N . LYS A 1 156 ? -15.461 -3.851 -13.119 1.00 81.81 156 LYS A N 1
ATOM 1203 C CA . LYS A 1 156 ? -16.269 -2.623 -13.058 1.00 81.81 156 LYS A CA 1
ATOM 1204 C C . LYS A 1 156 ? -16.885 -2.409 -11.679 1.00 81.81 156 LYS A C 1
ATOM 1206 O O . LYS A 1 156 ? -16.904 -1.282 -11.179 1.00 81.81 156 LYS A O 1
ATOM 1211 N N . GLU A 1 157 ? -17.370 -3.477 -11.051 1.00 80.31 157 GLU A N 1
ATOM 1212 C CA . GLU A 1 157 ? -17.910 -3.418 -9.697 1.00 80.31 157 GLU A CA 1
ATOM 1213 C C . GLU A 1 157 ? -16.815 -3.044 -8.696 1.00 80.31 157 GLU A C 1
ATOM 1215 O O . GLU A 1 157 ? -17.037 -2.169 -7.861 1.00 80.31 157 GLU A O 1
ATOM 1220 N N . ARG A 1 158 ? -15.612 -3.624 -8.829 1.00 80.88 158 ARG A N 1
ATOM 1221 C CA . ARG A 1 158 ? -14.448 -3.243 -8.012 1.00 80.88 158 ARG A CA 1
ATOM 1222 C C . ARG A 1 158 ? -14.087 -1.776 -8.176 1.00 80.88 158 ARG A C 1
ATOM 1224 O O . ARG A 1 158 ? -13.928 -1.093 -7.174 1.00 80.88 158 ARG A O 1
ATOM 1231 N N . GLU A 1 159 ? -14.009 -1.271 -9.407 1.00 82.31 159 GLU A N 1
ATOM 1232 C CA . GLU A 1 159 ? -13.695 0.142 -9.644 1.00 82.31 159 GLU A CA 1
ATOM 1233 C C . GLU A 1 159 ? -14.733 1.072 -8.992 1.00 82.31 159 GLU A C 1
ATOM 1235 O O . GLU A 1 159 ? -14.382 2.061 -8.346 1.00 82.31 159 GLU A O 1
ATOM 1240 N N . THR A 1 160 ? -16.017 0.735 -9.128 1.00 84.69 160 THR A N 1
ATOM 1241 C CA . THR A 1 160 ? -17.125 1.505 -8.545 1.00 84.69 160 THR A CA 1
ATOM 1242 C C . THR A 1 160 ? -17.077 1.477 -7.018 1.00 84.69 160 THR A C 1
ATOM 1244 O O . THR A 1 160 ? -17.178 2.524 -6.377 1.00 84.69 160 THR A O 1
ATOM 1247 N N . TRP A 1 161 ? -16.866 0.296 -6.435 1.00 84.94 161 TRP A N 1
ATOM 1248 C CA . TRP A 1 161 ? -16.703 0.121 -4.995 1.00 84.94 161 TRP A CA 1
ATOM 1249 C C . TRP A 1 161 ? -15.498 0.905 -4.472 1.00 84.94 161 TRP A C 1
ATOM 1251 O O . TRP A 1 161 ? -15.645 1.712 -3.562 1.00 84.94 161 TRP A O 1
ATOM 1261 N N . SER A 1 162 ? -14.332 0.789 -5.113 1.00 85.12 162 SER A N 1
ATOM 1262 C CA . SER A 1 162 ? -13.130 1.527 -4.717 1.00 85.12 162 SER A CA 1
ATOM 1263 C C . SER A 1 162 ? -13.321 3.043 -4.774 1.00 85.12 162 SER A C 1
ATOM 1265 O O . SER A 1 162 ? -12.831 3.748 -3.895 1.00 85.12 162 SER A O 1
ATOM 1267 N N . LYS A 1 163 ? -14.041 3.570 -5.775 1.00 88.56 163 LYS A N 1
ATOM 1268 C CA . LYS A 1 163 ? -14.383 5.003 -5.829 1.00 88.56 163 LYS A CA 1
ATOM 1269 C C . LYS A 1 163 ? -15.267 5.417 -4.653 1.00 88.56 163 LYS A C 1
ATOM 1271 O O . LYS A 1 163 ? -15.036 6.477 -4.076 1.00 88.56 163 LYS A O 1
ATOM 1276 N N . LYS A 1 164 ? -16.242 4.581 -4.285 1.00 89.25 164 LYS A N 1
ATOM 1277 C CA . LYS A 1 164 ? -17.134 4.826 -3.146 1.00 89.25 164 LYS A CA 1
ATOM 1278 C C . LYS A 1 164 ? -16.373 4.814 -1.815 1.00 89.25 164 LYS A C 1
ATOM 1280 O O . LYS A 1 164 ? -16.503 5.761 -1.049 1.00 89.25 164 LYS A O 1
ATOM 1285 N N . GLU A 1 165 ? -15.527 3.816 -1.576 1.00 89.06 165 GLU A N 1
ATOM 1286 C CA . GLU A 1 165 ? -14.721 3.742 -0.349 1.00 89.06 165 GLU A CA 1
ATOM 1287 C C . GLU A 1 165 ? -13.729 4.903 -0.233 1.00 89.06 165 GLU A C 1
ATOM 1289 O O . GLU A 1 165 ? -13.580 5.486 0.837 1.00 89.06 165 GLU A O 1
ATOM 1294 N N . ARG A 1 166 ? -13.099 5.312 -1.345 1.00 88.75 166 ARG A N 1
ATOM 1295 C CA . ARG A 1 166 ? -12.251 6.514 -1.361 1.00 88.75 166 ARG A CA 1
ATOM 1296 C C . ARG A 1 166 ? -13.025 7.763 -0.976 1.00 88.75 166 ARG A C 1
ATOM 1298 O O . ARG A 1 166 ? -12.497 8.582 -0.236 1.00 88.75 166 ARG A O 1
ATOM 1305 N N . LEU A 1 167 ? -14.251 7.916 -1.479 1.00 91.50 167 LEU A N 1
ATOM 1306 C CA . LEU A 1 167 ? -15.087 9.053 -1.114 1.00 91.50 167 LEU A CA 1
ATOM 1307 C C . LEU A 1 167 ? -15.368 9.046 0.392 1.00 91.50 167 LEU A C 1
ATOM 1309 O O . LEU A 1 167 ? -15.143 10.065 1.033 1.00 91.50 167 LEU A O 1
ATOM 1313 N N . HIS A 1 168 ? -15.760 7.899 0.953 1.00 89.94 168 HIS A N 1
ATOM 1314 C CA . HIS A 1 168 ? -15.984 7.758 2.393 1.00 89.94 168 HIS A CA 1
ATOM 1315 C C . HIS A 1 168 ? -14.742 8.112 3.219 1.00 89.94 168 HIS A C 1
ATOM 1317 O O . HIS A 1 168 ? -14.856 8.878 4.173 1.00 89.94 168 HIS A O 1
ATOM 1323 N N . ALA A 1 169 ? -13.562 7.630 2.817 1.00 88.50 169 ALA A N 1
ATOM 1324 C CA . ALA A 1 169 ? -12.300 7.931 3.488 1.00 88.50 169 ALA A CA 1
ATOM 1325 C C . ALA A 1 169 ? -11.912 9.419 3.401 1.00 88.50 169 ALA A C 1
ATOM 1327 O O . ALA A 1 169 ? -11.446 9.986 4.382 1.00 88.50 169 ALA A O 1
ATOM 1328 N N . VAL A 1 170 ? -12.128 10.072 2.253 1.00 88.50 170 VAL A N 1
ATOM 1329 C CA . VAL A 1 170 ? -11.830 11.506 2.070 1.00 88.50 170 VAL A CA 1
ATOM 1330 C C . VAL A 1 170 ? -12.779 12.391 2.878 1.00 88.50 170 VAL A C 1
ATOM 1332 O O . VAL A 1 170 ? -12.372 13.440 3.366 1.00 88.50 170 VAL A O 1
ATOM 1335 N N . THR A 1 171 ? -14.040 11.985 3.028 1.00 91.31 171 THR A N 1
ATOM 1336 C CA . THR A 1 171 ? -15.043 12.722 3.815 1.00 91.31 171 THR A CA 1
ATOM 1337 C C . THR A 1 171 ? -15.071 12.328 5.291 1.00 91.31 171 THR A C 1
ATOM 1339 O O . THR A 1 171 ? -15.961 12.769 6.018 1.00 91.31 171 THR A O 1
ATOM 1342 N N . ALA A 1 172 ? -14.157 11.459 5.723 1.00 93.06 172 ALA A N 1
ATOM 1343 C CA . ALA A 1 172 ? -14.117 10.962 7.087 1.00 93.06 172 ALA A CA 1
ATOM 1344 C C . ALA A 1 172 ? -13.896 12.116 8.079 1.00 93.06 172 ALA A C 1
ATOM 1346 O O . ALA A 1 172 ? -13.055 12.983 7.824 1.00 93.06 172 ALA A O 1
ATOM 1347 N N . PRO A 1 173 ? -14.612 12.143 9.215 1.00 92.31 173 PRO A N 1
ATOM 1348 C CA . PRO A 1 173 ? -14.322 13.096 10.274 1.00 92.31 173 PRO A CA 1
ATOM 1349 C C . PRO A 1 173 ? -12.892 12.893 10.788 1.00 92.31 173 PRO A C 1
ATOM 1351 O O . PRO A 1 173 ? -12.469 11.766 11.059 1.00 92.31 173 PRO A O 1
ATOM 1354 N N . SER A 1 174 ? -12.151 13.993 10.912 1.00 93.94 174 SER A N 1
ATOM 1355 C CA . SER A 1 174 ? -10.802 13.979 11.474 1.00 93.94 174 SER A CA 1
ATOM 1356 C C . SER A 1 174 ? -10.849 14.031 12.993 1.00 93.94 174 SER A C 1
ATOM 1358 O O . SER A 1 174 ? -11.522 14.898 13.562 1.00 93.94 174 SER A O 1
ATOM 1360 N N . VAL A 1 175 ? -10.090 13.151 13.644 1.00 95.00 175 VAL A N 1
ATOM 1361 C CA . VAL A 1 175 ? -9.899 13.221 15.096 1.00 95.00 175 VAL A CA 1
ATOM 1362 C C . VAL A 1 175 ? -9.097 14.458 15.472 1.00 95.00 175 VAL A C 1
ATOM 1364 O O . VAL A 1 175 ? -8.202 14.878 14.740 1.00 95.00 175 VAL A O 1
ATOM 1367 N N . GLN A 1 176 ? -9.422 15.046 16.619 1.00 92.69 176 GLN A N 1
ATOM 1368 C CA . GLN A 1 176 ? -8.742 16.242 17.124 1.00 92.69 176 GLN A CA 1
ATOM 1369 C C . GLN A 1 176 ? -7.533 15.910 18.002 1.00 92.69 176 GLN A C 1
ATOM 1371 O O . GLN A 1 176 ? -6.613 16.711 18.118 1.00 92.69 176 GLN A O 1
ATOM 1376 N N . ASN A 1 177 ? -7.556 14.755 18.666 1.00 91.56 177 ASN A N 1
ATOM 1377 C CA . ASN A 1 177 ? -6.511 14.296 19.577 1.00 91.56 177 AS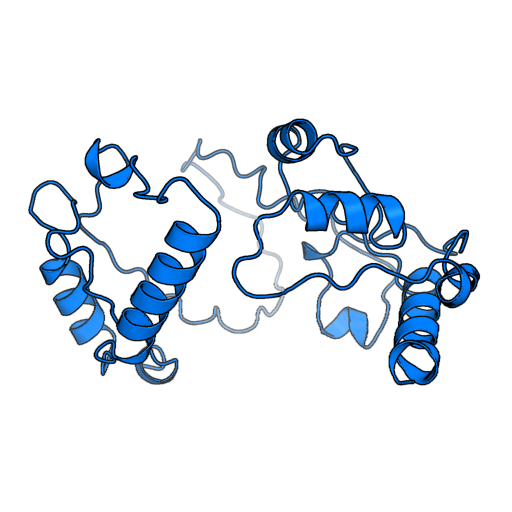N A CA 1
ATOM 1378 C C . ASN A 1 177 ? -6.650 12.786 19.838 1.00 91.56 177 ASN A C 1
ATOM 1380 O O . ASN A 1 177 ? -7.598 12.138 19.388 1.00 91.56 177 ASN A O 1
ATOM 1384 N N . LEU A 1 178 ? -5.713 12.230 20.609 1.00 90.00 178 LEU A N 1
ATOM 1385 C CA . LEU A 1 178 ? -5.690 10.811 20.961 1.00 90.00 178 LEU A CA 1
ATOM 1386 C C . LEU A 1 178 ? -6.941 10.334 21.721 1.00 90.00 178 LEU A C 1
ATOM 1388 O O . LEU A 1 178 ? -7.342 9.180 21.572 1.00 90.00 178 LEU A O 1
ATOM 1392 N N . GLU A 1 179 ? -7.551 11.182 22.549 1.00 91.75 179 GLU A N 1
ATOM 1393 C CA . GLU A 1 179 ? -8.724 10.788 23.336 1.00 91.75 179 GLU A CA 1
ATOM 1394 C C . GLU A 1 179 ? -9.981 10.706 22.461 1.00 91.75 179 GLU A C 1
ATOM 1396 O O . GLU A 1 179 ? -10.728 9.732 22.539 1.00 91.75 179 GLU A O 1
ATOM 1401 N N . ASP A 1 180 ? -10.140 11.654 21.536 1.00 93.38 180 ASP A N 1
ATOM 1402 C CA . ASP A 1 180 ? -11.159 11.609 20.484 1.00 93.38 180 ASP A CA 1
ATOM 1403 C C . ASP A 1 180 ? -10.984 10.364 19.593 1.00 93.38 180 ASP A C 1
ATOM 1405 O O . ASP A 1 180 ? -11.946 9.648 19.318 1.00 93.38 180 ASP A O 1
ATOM 1409 N N . LEU A 1 181 ? -9.742 10.008 19.238 1.00 92.62 181 LEU A N 1
ATOM 1410 C CA . LEU A 1 181 ? -9.458 8.775 18.496 1.00 92.62 181 LEU A CA 1
ATOM 1411 C C . LEU A 1 181 ? -9.930 7.519 19.240 1.00 92.62 181 LEU A C 1
ATOM 1413 O O . LEU A 1 181 ? -10.580 6.662 18.639 1.00 92.62 181 LEU A O 1
ATOM 1417 N N . LYS A 1 182 ? -9.633 7.397 20.539 1.00 92.00 182 LYS A N 1
ATOM 1418 C CA . LYS A 1 182 ? -10.101 6.260 21.350 1.00 92.00 182 LYS A CA 1
ATOM 1419 C C . LYS A 1 182 ? -11.622 6.194 21.390 1.00 92.00 182 LYS A C 1
ATOM 1421 O O . LYS A 1 182 ? -12.179 5.115 21.204 1.00 92.00 182 LYS A O 1
ATOM 1426 N N . GLN A 1 183 ? -12.279 7.335 21.598 1.00 93.00 183 GLN A N 1
ATOM 1427 C CA . GLN A 1 183 ? -13.734 7.416 21.662 1.00 93.00 183 GLN A CA 1
ATOM 1428 C C . GLN A 1 183 ? -14.378 7.013 20.330 1.00 93.00 183 GLN A C 1
ATOM 1430 O O . GLN A 1 183 ? -15.315 6.211 20.301 1.00 93.00 183 GLN A O 1
ATOM 1435 N N . GLN A 1 184 ? -13.868 7.523 19.209 1.00 93.06 184 GLN A N 1
ATOM 1436 C CA . GLN A 1 184 ? -14.383 7.158 17.893 1.00 93.06 184 GLN A CA 1
ATOM 1437 C C . GLN A 1 184 ? -14.148 5.672 17.598 1.00 93.06 184 GLN A C 1
ATOM 1439 O O . GLN A 1 184 ? -15.066 4.989 17.148 1.00 93.06 184 GLN A O 1
ATOM 1444 N N . LEU A 1 185 ? -12.974 5.127 17.932 1.00 91.88 185 LEU A N 1
ATOM 1445 C CA . LEU A 1 185 ? -12.697 3.696 17.778 1.00 91.88 185 LEU A CA 1
ATOM 1446 C C . LEU A 1 185 ? -13.617 2.824 18.643 1.00 91.88 185 LEU A C 1
ATOM 1448 O O . LEU A 1 185 ? -14.101 1.806 18.149 1.00 91.88 185 LEU A O 1
ATOM 1452 N N . SER A 1 186 ? -13.910 3.220 19.888 1.00 90.62 186 SER A N 1
ATOM 1453 C CA . SER A 1 186 ? -14.865 2.489 20.732 1.00 90.62 186 SER A CA 1
ATOM 1454 C C . SER A 1 186 ? -16.290 2.544 20.193 1.00 90.62 186 SER A C 1
ATOM 1456 O O . SER A 1 186 ? -17.046 1.601 20.386 1.00 90.62 186 SER A O 1
ATOM 1458 N N . ASN A 1 187 ? -16.650 3.617 19.487 1.00 91.00 187 ASN A N 1
ATOM 1459 C CA . ASN A 1 187 ? -17.965 3.730 18.871 1.00 91.00 187 ASN A CA 1
ATOM 1460 C C . ASN A 1 187 ? -18.076 2.860 17.617 1.00 91.00 187 ASN A C 1
ATOM 1462 O O . ASN A 1 187 ? -19.147 2.338 17.347 1.00 91.00 187 ASN A O 1
ATOM 1466 N N . ILE A 1 188 ? -16.997 2.683 16.847 1.00 92.19 188 ILE A N 1
ATOM 1467 C CA . ILE A 1 188 ? -17.009 1.923 15.586 1.00 92.19 188 ILE A CA 1
ATOM 1468 C C . ILE A 1 188 ? -17.256 0.431 15.796 1.00 92.19 188 ILE A C 1
ATOM 1470 O O . ILE A 1 188 ? -17.965 -0.193 14.997 1.00 92.19 188 ILE A O 1
ATOM 1474 N N . TYR A 1 189 ? -16.666 -0.149 16.834 1.00 92.50 189 TYR A N 1
ATOM 1475 C CA . TYR A 1 189 ? -16.753 -1.580 17.091 1.00 92.50 189 TYR A CA 1
ATOM 1476 C C . TYR A 1 189 ? -17.841 -1.877 18.119 1.00 92.50 189 TYR A C 1
ATOM 1478 O O . TYR A 1 189 ? -17.895 -1.257 19.175 1.00 92.50 189 TYR A O 1
ATOM 1486 N N . ASN A 1 190 ? -18.702 -2.845 17.817 1.00 91.12 190 ASN A N 1
ATOM 1487 C CA . ASN A 1 190 ? -19.664 -3.357 18.787 1.00 91.12 190 ASN A CA 1
ATOM 1488 C C . ASN A 1 190 ? -18.979 -4.253 19.844 1.00 91.12 190 ASN A C 1
ATOM 1490 O O . ASN A 1 190 ? -17.763 -4.468 19.814 1.00 91.12 190 ASN A O 1
ATOM 1494 N N . GLU A 1 191 ? -19.772 -4.801 20.767 1.00 90.75 191 GLU A N 1
ATOM 1495 C CA . GLU A 1 191 ? -19.297 -5.699 21.834 1.00 90.75 191 GLU A CA 1
ATOM 1496 C C . GLU A 1 191 ? -18.630 -6.979 21.294 1.00 90.75 191 GLU A C 1
ATOM 1498 O O . GLU A 1 191 ? -17.702 -7.495 21.913 1.00 90.75 191 GLU A O 1
ATOM 1503 N N . ASP A 1 192 ? -19.028 -7.443 20.104 1.00 92.25 192 ASP A N 1
ATOM 1504 C CA . ASP A 1 192 ? -18.440 -8.610 19.428 1.00 92.25 192 ASP A CA 1
ATOM 1505 C C . ASP A 1 192 ? -17.133 -8.291 18.680 1.00 92.25 192 ASP A C 1
ATOM 1507 O O . ASP A 1 192 ? -16.527 -9.176 18.063 1.00 92.25 192 ASP A O 1
ATOM 1511 N N . GLY A 1 193 ? -16.705 -7.025 18.689 1.00 92.38 193 GLY A N 1
ATOM 1512 C CA . GLY A 1 193 ? -15.518 -6.557 17.984 1.00 92.38 193 GLY A CA 1
ATOM 1513 C C . GLY A 1 193 ? -15.696 -6.410 16.478 1.00 92.38 193 GLY A C 1
ATOM 1514 O O . GLY A 1 193 ? -14.726 -6.492 15.719 1.00 92.38 193 GLY A O 1
ATOM 1515 N N . VAL A 1 194 ? -16.933 -6.223 16.024 1.00 91.94 194 VAL A N 1
ATOM 1516 C CA . VAL A 1 194 ? -17.311 -6.044 14.621 1.00 91.94 194 VAL A CA 1
ATOM 1517 C C . VAL A 1 194 ? -17.617 -4.582 14.358 1.00 91.94 194 VAL A C 1
ATOM 1519 O O . VAL A 1 194 ? -18.297 -3.911 15.135 1.00 91.94 194 VAL A O 1
ATOM 1522 N N . LYS A 1 195 ? -17.137 -4.089 13.218 1.00 91.31 195 LYS A N 1
ATOM 1523 C CA . LYS A 1 195 ? -17.467 -2.753 12.730 1.00 91.31 195 LYS A CA 1
ATOM 1524 C C . LYS A 1 195 ? -18.964 -2.679 12.410 1.00 91.31 195 LYS A C 1
ATOM 1526 O O . LYS A 1 195 ? -19.408 -3.292 11.442 1.00 91.31 195 LYS A O 1
ATOM 1531 N N . HIS A 1 196 ? -19.739 -1.944 13.206 1.00 89.19 196 HIS A N 1
ATOM 1532 C CA . HIS A 1 196 ? -21.199 -1.891 13.042 1.00 89.19 196 HIS A CA 1
ATOM 1533 C C . HIS A 1 196 ? -21.644 -0.972 11.885 1.00 89.19 196 HIS A C 1
ATOM 1535 O O . HIS A 1 196 ? -22.714 -1.186 11.321 1.00 89.19 196 HIS A O 1
ATOM 1541 N N . ALA A 1 197 ? -20.811 0.006 11.505 1.00 86.31 197 ALA A N 1
ATOM 1542 C CA . ALA A 1 197 ? -21.023 0.912 10.373 1.00 86.31 197 ALA A CA 1
ATOM 1543 C C . ALA A 1 197 ? -19.889 0.746 9.336 1.00 86.31 197 ALA A C 1
ATOM 1545 O O . ALA A 1 197 ? -18.843 1.392 9.464 1.00 86.31 197 ALA A O 1
ATOM 1546 N N . PRO A 1 198 ? -20.029 -0.149 8.337 1.00 83.12 198 PRO A N 1
ATOM 1547 C CA . PRO A 1 198 ? -18.966 -0.490 7.384 1.00 83.12 198 PRO A CA 1
ATOM 1548 C C . PRO A 1 198 ? -18.377 0.717 6.643 1.00 83.12 198 PRO A C 1
ATOM 1550 O O . PRO A 1 198 ? -17.163 0.795 6.460 1.00 83.12 198 PRO A O 1
ATOM 1553 N N . GLU A 1 199 ? -19.224 1.676 6.289 1.00 87.12 199 GLU A N 1
ATOM 1554 C CA . GLU A 1 199 ? -18.905 2.915 5.577 1.00 87.12 199 GLU A CA 1
ATOM 1555 C C . GLU A 1 199 ? -18.275 4.009 6.451 1.00 87.12 199 GLU A C 1
ATOM 1557 O O . GLU A 1 199 ? -17.901 5.062 5.938 1.00 87.12 199 GLU A O 1
ATOM 1562 N N . HIS A 1 200 ? -18.171 3.798 7.765 1.00 89.50 200 HIS A N 1
ATOM 1563 C CA . HIS A 1 200 ? -17.638 4.802 8.677 1.00 89.50 200 HIS A CA 1
ATOM 1564 C C . HIS A 1 200 ? -16.107 4.754 8.707 1.00 89.50 200 HIS A C 1
ATOM 1566 O O . HIS A 1 200 ? -15.512 3.727 9.033 1.00 89.50 200 HIS A O 1
ATOM 1572 N N . TYR A 1 201 ? -15.456 5.859 8.373 1.00 91.88 201 TYR A N 1
ATOM 1573 C CA . TYR A 1 201 ? -14.002 6.004 8.409 1.00 91.88 201 TYR A CA 1
ATOM 1574 C C . TYR A 1 201 ? -13.625 7.074 9.432 1.00 91.88 201 TYR A C 1
ATOM 1576 O O . TYR A 1 201 ? -14.421 7.972 9.695 1.00 91.88 201 TYR A O 1
ATOM 1584 N N . ILE A 1 202 ? -12.410 6.987 9.973 1.00 93.06 202 ILE A N 1
ATOM 1585 C CA . ILE A 1 202 ? -11.819 8.019 10.831 1.00 93.06 202 ILE A CA 1
ATOM 1586 C C . ILE A 1 202 ? -10.603 8.580 10.102 1.00 93.06 202 ILE A C 1
ATOM 1588 O O . ILE A 1 202 ? -9.730 7.817 9.684 1.00 93.06 202 ILE A O 1
ATOM 1592 N N . GLY A 1 203 ? -10.537 9.901 9.959 1.00 92.56 203 GLY A N 1
ATOM 1593 C CA . GLY A 1 203 ? -9.325 10.588 9.531 1.00 92.56 203 GLY A CA 1
ATOM 1594 C C . GLY A 1 203 ? -8.393 10.782 10.722 1.00 92.56 203 GLY A C 1
ATOM 1595 O O . GLY A 1 203 ? -8.808 11.341 11.733 1.00 92.56 203 GLY A O 1
ATOM 1596 N N . VAL A 1 204 ? -7.139 10.340 10.618 1.00 90.88 204 VAL A N 1
ATOM 1597 C CA . VAL A 1 204 ? -6.119 10.561 11.656 1.00 90.88 204 VAL A CA 1
ATOM 1598 C C . VAL A 1 204 ? -5.089 11.556 11.123 1.00 90.88 204 VAL A C 1
ATOM 1600 O O . VAL A 1 204 ? -4.187 11.145 10.390 1.00 90.88 204 VAL A O 1
ATOM 1603 N N . PRO A 1 205 ? -5.247 12.862 11.406 1.00 87.50 205 PRO A N 1
ATOM 1604 C CA . PRO A 1 205 ? -4.246 13.852 11.036 1.00 87.50 205 PRO A CA 1
ATOM 1605 C C . PRO A 1 205 ? -2.978 13.640 11.874 1.00 87.50 205 PRO A C 1
ATOM 1607 O O . PRO A 1 205 ? -3.057 13.209 13.027 1.00 87.50 205 PRO A O 1
ATOM 1610 N N . MET A 1 206 ? -1.810 13.929 11.296 1.00 81.12 206 MET A N 1
ATOM 1611 C CA . MET A 1 206 ? -0.526 13.757 11.992 1.00 81.12 206 MET A CA 1
ATOM 1612 C C . MET A 1 206 ? -0.471 14.613 13.260 1.00 81.12 206 MET A C 1
ATOM 1614 O O . MET A 1 206 ? -0.022 14.151 14.303 1.00 81.12 206 MET A O 1
ATOM 1618 N N . GLU A 1 207 ? -1.052 15.808 13.195 1.00 84.25 207 GLU A N 1
ATOM 1619 C CA . GLU A 1 207 ? -1.121 16.781 14.281 1.00 84.25 207 GLU A CA 1
ATOM 1620 C C . GLU A 1 207 ? -1.918 16.261 15.490 1.00 84.25 207 GLU A C 1
ATOM 1622 O O . GLU A 1 207 ? -1.658 16.663 16.618 1.00 84.25 207 GLU A O 1
ATOM 1627 N N . ALA A 1 208 ? -2.870 15.336 15.296 1.00 78.25 208 ALA A N 1
ATOM 1628 C CA . ALA A 1 208 ? -3.637 14.750 16.403 1.00 78.25 208 ALA A CA 1
ATOM 1629 C C . ALA A 1 208 ? -2.849 13.697 17.203 1.00 78.25 208 ALA A C 1
ATOM 1631 O O . ALA A 1 208 ? -3.301 13.273 18.271 1.00 78.25 208 ALA A O 1
ATOM 1632 N N . LEU A 1 209 ? -1.702 13.254 16.679 1.00 74.88 209 LEU A N 1
ATOM 1633 C CA . LEU A 1 209 ? -0.790 12.308 17.325 1.00 74.88 209 LEU A CA 1
ATOM 1634 C C . LEU A 1 209 ? 0.414 13.016 17.968 1.00 74.88 209 LEU A C 1
ATOM 1636 O O . LEU A 1 209 ? 1.146 12.402 18.740 1.00 74.88 209 LEU A O 1
ATOM 1640 N N . GLU A 1 210 ? 0.593 14.306 17.688 1.00 69.00 210 GLU A N 1
ATOM 1641 C CA . GLU A 1 210 ? 1.620 15.176 18.262 1.00 69.00 210 GLU A CA 1
ATOM 1642 C C . GLU A 1 210 ? 1.074 15.835 19.540 1.00 69.00 210 GLU A C 1
ATOM 1644 O O . GLU A 1 210 ? 0.740 17.017 19.572 1.00 69.00 210 GLU A O 1
ATOM 1649 N N . GLY A 1 211 ? 0.892 15.020 20.583 1.00 57.06 211 GLY A N 1
ATOM 1650 C CA . GLY A 1 211 ? 0.625 15.499 21.946 1.00 57.06 211 GLY A CA 1
ATOM 1651 C C . GLY A 1 211 ? 1.859 16.093 22.611 1.00 57.06 211 GLY A C 1
AT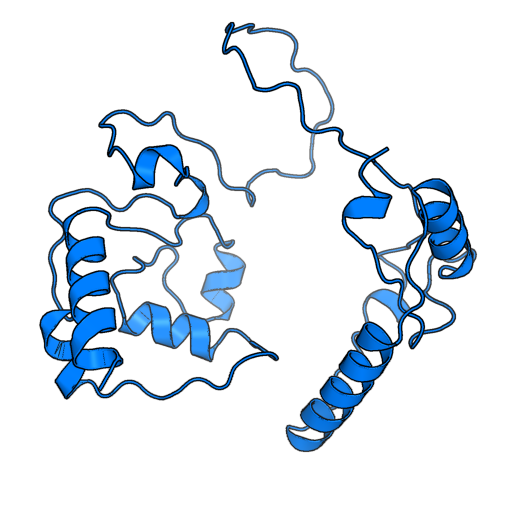OM 1652 O O . GLY A 1 211 ? 2.955 15.528 22.402 1.00 57.06 211 GLY A O 1
#

Secondary structure (DSSP, 8-state):
-HIIIIIHHHHHHHHHHS-EE-TTTS-HHHHHHTT--SS-BTT-HHHHHHHHHHS--TT-PPPPP-HHHHGGGTT---SSPPEEGGG--HHHHHS--S-------TT---S--------------PPPPP----------TTSTTTS-----SSHHHHHHHHHHHHHHHHTPPBPSSHHHHHHHHHHHB-TTS-BS-TT---B--GGGT--

pLDDT: mean 75.35, std 15.1, range [34.22, 95.0]

Sequence (211 aa):
NIIASKIIPTISSMMRYHPMSMATMLSKSCLSELGLSVEFNCADIISSDAFFDAAVCNMFTFQPRDLSLWSPCLGIQSLVQPIPVHQVTFEELLTPSDFRSYTPPLSDMDEESTEGLDVLSNNVSSPPPAQCYRVLTSFNRHHPCNLRFPALQGPKERETWSKKERLHAVTAPSVQNLEDLKQQLSNIYNEDGVKHAPEHYIGVPMEALEG